Protein AF-A0A286AE86-F1 (afdb_monomer)

Radius of gyration: 26.04 Å; Cα contacts (8 Å, |Δi|>4): 499; chains: 1; bounding box: 60×50×82 Å

Solvent-accessible surface area (backbone atoms only — not comparable to full-atom values): 13549 Å² total; per-residue (Å²): 111,72,72,59,55,51,52,52,56,55,56,58,65,74,66,67,76,75,76,42,44,44,43,85,44,96,76,45,90,37,60,70,30,78,55,71,58,92,90,42,90,89,56,84,72,83,85,81,58,60,72,35,41,38,40,60,52,65,68,54,82,81,77,34,74,93,40,48,72,42,57,36,30,32,76,40,78,52,69,82,74,49,88,92,46,41,52,51,59,66,81,68,63,45,51,30,35,27,75,42,68,38,37,41,65,66,68,56,68,44,73,48,69,38,41,51,60,47,75,50,66,58,93,54,43,35,38,28,38,42,80,59,86,53,34,24,52,24,40,25,31,69,47,66,61,40,36,48,28,37,38,32,46,38,36,43,52,76,50,71,83,45,97,91,59,63,95,65,50,76,52,70,50,74,50,78,43,73,56,84,87,54,68,83,39,36,43,74,42,73,41,52,82,46,74,87,39,60,64,86,27,59,68,19,33,38,40,33,45,37,33,34,66,66,79,76,44,37,38,40,38,40,36,33,38,22,68,94,54,29,60,17,42,44,32,42,33,52,105

pLDDT: mean 88.39, std 10.72, range [52.81, 98.56]

Sequence (239 aa):
MKKLLTLILLGAAMGMKAQNVGINTADPKATLEVVGTPGTSSVLDGIIPPKLTRAQLIAKTGYGTDQIGAMVYITDLSGTIANGTPTANVKQTGYYTFDGVRWSALVSKVSAYVDAGVVVSLGNINVRLATGGNRSLEIAFTNAVARVSGTSINNTLSGSAAIDGSAITITAYGRQSASDGTSKWTSNTFLRWQPGLNFSQVGASQQILLNDETNAITYRITFILGTGWNNNLISIELL

Mean predicted aligned error: 10.7 Å

Structure (mmCIF, N/CA/C/O backbone):
data_AF-A0A286AE86-F1
#
_entry.id   AF-A0A286AE86-F1
#
loop_
_atom_site.group_PDB
_atom_site.id
_atom_site.type_symbol
_atom_site.label_atom_id
_atom_site.label_alt_id
_atom_site.label_comp_id
_atom_site.label_asym_id
_atom_site.label_entity_id
_atom_site.label_seq_id
_atom_site.pdbx_PDB_ins_code
_atom_site.Cartn_x
_atom_site.Cartn_y
_atom_site.Cartn_z
_atom_site.occupancy
_atom_site.B_iso_or_equiv
_atom_site.auth_seq_id
_atom_site.auth_comp_id
_atom_site.auth_asym_id
_atom_site.auth_atom_id
_atom_site.pdbx_PDB_model_num
ATOM 1 N N . MET A 1 1 ? -25.277 -30.419 58.335 1.00 59.09 1 MET A N 1
ATOM 2 C CA . MET A 1 1 ? -24.195 -30.909 57.448 1.00 59.09 1 MET A CA 1
ATOM 3 C C . MET A 1 1 ? -24.469 -30.648 55.963 1.00 59.09 1 MET A C 1
ATOM 5 O O . MET A 1 1 ? -23.665 -29.963 55.353 1.00 59.09 1 MET A O 1
ATOM 9 N N . LYS A 1 2 ? -25.613 -31.062 55.385 1.00 54.38 2 LYS A N 1
ATOM 10 C CA . LYS A 1 2 ? -25.917 -30.845 53.947 1.00 54.38 2 LYS A CA 1
ATOM 11 C C . LYS A 1 2 ? -25.878 -29.371 53.491 1.00 54.38 2 LYS A C 1
ATOM 13 O O . LYS A 1 2 ? -25.283 -29.080 52.467 1.00 54.38 2 LYS A O 1
ATOM 18 N N . LYS A 1 3 ? -26.416 -28.438 54.291 1.00 61.78 3 LYS A N 1
ATOM 19 C CA . LYS A 1 3 ? -26.435 -26.992 53.973 1.00 61.78 3 LYS A CA 1
ATOM 20 C C . LYS A 1 3 ? -25.051 -26.322 53.987 1.00 61.78 3 LYS A C 1
ATOM 22 O O . LYS A 1 3 ? -24.841 -25.358 53.264 1.00 61.78 3 LYS A O 1
ATOM 27 N N . LEU A 1 4 ? -24.114 -26.840 54.788 1.00 66.94 4 LEU A N 1
ATOM 28 C CA . LEU A 1 4 ? -22.747 -26.311 54.874 1.00 66.94 4 LEU A CA 1
ATOM 29 C C . LEU A 1 4 ? -21.913 -26.757 53.662 1.00 66.94 4 LEU A C 1
ATOM 31 O O . LEU A 1 4 ? -21.147 -25.974 53.117 1.00 66.94 4 LEU A O 1
ATOM 35 N N . LEU A 1 5 ? -22.141 -27.988 53.189 1.00 67.38 5 LEU A N 1
ATOM 36 C CA . LEU A 1 5 ? -21.496 -28.532 51.994 1.00 67.38 5 LEU A CA 1
ATOM 37 C C . LEU A 1 5 ? -21.924 -27.782 50.720 1.00 67.38 5 LEU A C 1
ATOM 39 O O . LEU A 1 5 ? -21.091 -27.483 49.871 1.00 67.38 5 LEU A O 1
ATOM 43 N N . THR A 1 6 ? -23.206 -27.410 50.614 1.00 68.06 6 THR A N 1
ATOM 44 C CA . THR A 1 6 ? -23.724 -26.618 49.484 1.00 68.06 6 THR A CA 1
ATOM 45 C C . THR A 1 6 ? -23.120 -25.212 49.435 1.00 68.06 6 THR A C 1
ATOM 47 O O . THR A 1 6 ? -22.817 -24.721 48.353 1.00 68.06 6 THR A O 1
ATOM 50 N N . LEU A 1 7 ? -22.901 -24.576 50.592 1.00 65.19 7 LEU A N 1
ATOM 51 C CA . LEU A 1 7 ? -22.335 -23.225 50.675 1.00 65.19 7 LEU A CA 1
ATOM 52 C C . LEU A 1 7 ? -20.842 -23.196 50.305 1.00 65.19 7 LEU A C 1
ATOM 54 O O . LEU A 1 7 ? -20.388 -22.269 49.641 1.00 65.19 7 LEU A O 1
ATOM 58 N N . ILE A 1 8 ? -20.099 -24.243 50.679 1.00 70.06 8 ILE A N 1
ATOM 59 C CA . ILE A 1 8 ? -18.688 -24.414 50.305 1.00 70.06 8 ILE A CA 1
ATOM 60 C C . ILE A 1 8 ? -18.553 -24.684 48.797 1.00 70.06 8 ILE A C 1
ATOM 62 O O . ILE A 1 8 ? -17.683 -24.096 48.159 1.00 70.06 8 ILE A O 1
ATOM 66 N N . LEU A 1 9 ? -19.439 -25.496 48.200 1.00 65.06 9 LEU A N 1
ATOM 67 C CA . LEU A 1 9 ? -19.454 -25.704 46.744 1.00 65.06 9 LEU A CA 1
ATOM 68 C C . LEU A 1 9 ? -19.778 -24.415 45.968 1.00 65.06 9 LEU A C 1
ATOM 70 O O . LEU A 1 9 ? -19.156 -24.152 44.941 1.00 65.06 9 LEU A O 1
ATOM 74 N N . LEU A 1 10 ? -20.714 -23.594 46.461 1.00 64.19 10 LEU A N 1
ATOM 75 C CA . LEU A 1 10 ? -21.051 -22.308 45.838 1.00 64.19 10 LEU A CA 1
ATOM 76 C C . LEU A 1 10 ? -19.902 -21.291 45.949 1.00 64.19 10 LEU A C 1
ATOM 78 O O . LEU A 1 10 ? -19.646 -20.559 44.998 1.00 64.19 10 LEU A O 1
ATOM 82 N N . GLY A 1 11 ? -19.186 -21.269 47.080 1.00 62.56 11 GLY A N 1
ATOM 83 C CA . GLY A 1 11 ? -18.016 -20.407 47.283 1.00 62.56 11 GLY A CA 1
ATOM 84 C C . GLY A 1 11 ? -16.802 -20.814 46.440 1.00 62.56 11 GLY A C 1
ATOM 85 O O . GLY A 1 11 ? -16.093 -19.948 45.934 1.00 62.56 11 GLY A O 1
ATOM 86 N N . ALA A 1 12 ? -16.594 -22.117 46.217 1.00 59.91 12 ALA A N 1
ATOM 87 C CA . ALA A 1 12 ? -15.531 -22.626 45.346 1.00 59.91 12 ALA A CA 1
ATOM 88 C C . ALA A 1 12 ? -15.777 -22.303 43.857 1.00 59.91 12 ALA A C 1
ATOM 90 O O . ALA A 1 12 ? -14.830 -22.021 43.124 1.00 59.91 12 ALA A O 1
ATOM 91 N N . ALA A 1 13 ? -17.041 -22.266 43.419 1.00 57.81 13 ALA A N 1
ATOM 92 C CA . ALA A 1 13 ? -17.407 -21.904 42.047 1.00 57.81 13 ALA A CA 1
ATOM 93 C C . ALA A 1 13 ? -17.119 -20.425 41.707 1.00 57.81 13 ALA A C 1
ATOM 95 O O . ALA A 1 13 ? -16.878 -20.093 40.549 1.00 57.81 13 ALA A O 1
ATOM 96 N N . MET A 1 14 ? -17.081 -19.535 42.706 1.00 57.75 14 MET A N 1
ATOM 97 C CA . MET A 1 14 ? -16.779 -18.106 42.517 1.00 57.75 14 MET A CA 1
ATOM 98 C C . MET A 1 14 ? -15.271 -17.804 42.397 1.00 57.75 14 MET A C 1
ATOM 100 O O . MET A 1 14 ? -14.893 -16.672 42.102 1.00 57.75 14 MET A O 1
ATOM 104 N N . GLY A 1 15 ? -14.402 -18.801 42.611 1.00 52.81 15 GLY A N 1
ATOM 105 C CA . GLY A 1 15 ? -12.943 -18.668 42.522 1.00 52.81 15 GLY A CA 1
ATOM 106 C C . GLY A 1 15 ? -12.353 -18.906 41.128 1.00 52.81 15 GLY A C 1
ATOM 107 O O . GLY A 1 15 ? -11.147 -18.739 40.942 1.00 52.81 15 GLY A O 1
ATOM 108 N N . MET A 1 16 ? -13.164 -19.288 40.138 1.00 56.97 16 MET A N 1
ATOM 109 C CA . MET A 1 16 ? -12.672 -19.556 38.788 1.00 56.97 16 MET A CA 1
ATOM 110 C C . MET A 1 16 ? -12.442 -18.239 38.045 1.00 56.97 16 MET A C 1
ATOM 112 O O . MET A 1 16 ? -13.317 -17.711 37.362 1.00 56.97 16 MET A O 1
ATOM 116 N N . LYS A 1 17 ? -11.230 -17.693 38.174 1.00 53.25 17 LYS A N 1
ATOM 117 C CA . LYS A 1 17 ? -10.695 -16.736 37.203 1.00 53.25 17 LYS A CA 1
ATOM 118 C C . LYS A 1 17 ? -10.697 -17.457 35.852 1.00 53.25 17 LYS A C 1
ATOM 120 O O . LYS A 1 17 ? -9.848 -18.316 35.631 1.00 53.25 17 LYS A O 1
ATOM 125 N N . ALA A 1 18 ? -11.645 -17.155 34.969 1.00 60.59 18 ALA A N 1
ATOM 126 C CA . ALA A 1 18 ? -11.534 -17.555 33.572 1.00 60.59 18 ALA A CA 1
ATOM 127 C C . ALA A 1 18 ? -10.285 -16.859 33.004 1.00 60.59 18 ALA A C 1
ATOM 129 O O . ALA A 1 18 ? -10.331 -15.684 32.655 1.00 60.59 18 ALA A O 1
ATOM 130 N N . GLN A 1 19 ? -9.135 -17.539 33.025 1.00 71.62 19 GLN A N 1
ATOM 131 C CA . GLN A 1 19 ? -7.875 -17.004 32.494 1.00 71.62 19 GLN A CA 1
ATOM 132 C C . GLN A 1 19 ? -7.892 -16.940 30.959 1.00 71.62 19 GLN A C 1
ATOM 134 O O . GLN A 1 19 ? -7.118 -16.189 30.366 1.00 71.62 19 GLN A O 1
ATOM 139 N N . ASN A 1 20 ? -8.803 -17.683 30.324 1.00 84.56 20 ASN A N 1
ATOM 140 C CA . ASN A 1 20 ? -8.911 -17.828 28.884 1.00 84.56 20 ASN A CA 1
ATOM 141 C C . ASN A 1 20 ? -10.387 -17.736 28.473 1.00 84.56 20 ASN A C 1
ATOM 143 O O . ASN A 1 20 ? -11.243 -18.413 29.045 1.00 84.56 20 ASN A O 1
ATOM 147 N N . VAL A 1 21 ? -10.684 -16.891 27.488 1.00 89.62 21 VAL A N 1
ATOM 148 C CA . VAL A 1 21 ? -12.006 -16.738 26.874 1.00 89.62 21 VAL A CA 1
ATOM 149 C C . VAL A 1 21 ? -11.995 -17.468 25.534 1.00 89.62 21 VAL A C 1
ATOM 151 O O . VAL A 1 21 ? -11.196 -17.148 24.659 1.00 89.62 21 VAL A O 1
ATOM 154 N N . GLY A 1 22 ? -12.877 -18.450 25.369 1.00 87.25 22 GLY A N 1
ATOM 155 C CA . GLY A 1 22 ? -13.085 -19.154 24.104 1.00 87.25 22 GLY A CA 1
ATOM 156 C C . GLY A 1 22 ? -14.378 -18.710 23.427 1.00 87.25 22 GLY A C 1
ATOM 157 O O . GLY A 1 22 ? -15.425 -18.665 24.070 1.00 87.25 22 GLY A O 1
ATOM 158 N N . ILE A 1 23 ? -14.323 -18.415 22.128 1.00 91.25 23 ILE A N 1
ATOM 159 C CA . ILE A 1 23 ? -15.498 -18.294 21.256 1.00 91.25 23 ILE A CA 1
ATOM 160 C C . ILE A 1 23 ? -15.421 -19.436 20.246 1.00 91.25 23 ILE A C 1
ATOM 162 O O . ILE A 1 23 ? -14.408 -19.595 19.566 1.00 91.25 23 ILE A O 1
ATOM 166 N N . ASN A 1 24 ? -16.481 -20.247 20.175 1.00 89.50 24 ASN A N 1
ATOM 167 C CA . ASN A 1 24 ? -16.529 -21.497 19.402 1.00 89.50 24 ASN A CA 1
ATOM 168 C C . ASN A 1 24 ? -15.461 -22.543 19.791 1.00 89.50 24 ASN A C 1
ATOM 170 O O . ASN A 1 24 ? -15.189 -23.463 19.027 1.00 89.50 24 ASN A O 1
ATOM 174 N N . THR A 1 25 ? -14.884 -22.451 20.993 1.00 89.50 25 THR A N 1
ATOM 175 C CA . THR A 1 25 ? -14.006 -23.481 21.569 1.00 89.50 25 THR A CA 1
ATOM 176 C C . THR A 1 25 ? -14.302 -23.657 23.055 1.00 89.50 25 THR A C 1
ATOM 178 O O . THR A 1 25 ? -14.474 -22.679 23.781 1.00 89.50 25 THR A O 1
ATOM 181 N N . ALA A 1 26 ? -14.390 -24.910 23.503 1.00 87.69 26 ALA A N 1
ATOM 182 C CA . ALA A 1 26 ? -14.626 -25.248 24.908 1.00 87.69 26 ALA A CA 1
ATOM 183 C C . ALA A 1 26 ? -13.328 -25.327 25.731 1.00 87.69 26 ALA A C 1
ATOM 185 O O . ALA A 1 26 ? -13.381 -25.338 26.957 1.00 87.69 26 ALA A O 1
ATOM 186 N N . ASP A 1 27 ? -12.173 -25.382 25.065 1.00 88.25 27 ASP A N 1
ATOM 187 C CA . ASP A 1 27 ? -10.858 -25.546 25.685 1.00 88.25 27 ASP A CA 1
ATOM 188 C C . ASP A 1 27 ? -9.865 -24.541 25.067 1.00 88.25 27 ASP A C 1
ATOM 190 O O . ASP A 1 27 ? -9.009 -24.924 24.262 1.00 88.25 27 ASP A O 1
ATOM 194 N N . PRO A 1 28 ? -10.029 -23.236 25.373 1.00 90.62 28 PRO A N 1
ATOM 195 C CA . PRO A 1 28 ? -9.232 -22.179 24.770 1.00 90.62 28 PRO A CA 1
ATOM 196 C C . PRO A 1 28 ? -7.745 -22.279 25.146 1.00 90.62 28 PRO A C 1
ATOM 198 O O . PRO A 1 28 ? -7.382 -22.342 26.320 1.00 90.62 28 PRO A O 1
ATOM 201 N N . LYS A 1 29 ? -6.867 -22.218 24.143 1.00 90.69 29 LYS A N 1
ATOM 202 C CA . LYS A 1 29 ? -5.401 -22.335 24.252 1.00 90.69 29 LYS A CA 1
ATOM 203 C C . LYS A 1 29 ? -4.671 -20.998 24.361 1.00 90.69 29 LYS A C 1
ATOM 205 O O . LYS A 1 29 ? -3.457 -20.975 24.543 1.00 90.69 29 LYS A O 1
ATOM 210 N N . ALA A 1 30 ? -5.403 -19.890 24.303 1.00 90.62 30 ALA A N 1
ATOM 211 C CA . ALA A 1 30 ? -4.903 -18.535 24.518 1.00 90.62 30 ALA A CA 1
ATOM 212 C C . ALA A 1 30 ? -5.881 -17.727 25.386 1.00 90.62 30 ALA A C 1
ATOM 214 O O . ALA A 1 30 ? -7.028 -18.137 25.567 1.00 90.62 30 ALA A O 1
ATOM 215 N N . THR A 1 31 ? -5.443 -16.581 25.924 1.00 90.56 31 THR A N 1
ATOM 216 C CA . THR A 1 31 ? -6.289 -15.701 26.758 1.00 90.56 31 THR A CA 1
ATOM 217 C C . THR A 1 31 ? -7.582 -15.286 26.044 1.00 90.56 31 THR A C 1
ATOM 219 O O . THR A 1 31 ? -8.617 -15.155 26.690 1.00 90.56 31 THR A O 1
ATOM 222 N N . LEU A 1 32 ? -7.544 -15.143 24.716 1.00 91.75 32 LEU A N 1
ATOM 223 C CA . LEU A 1 32 ? -8.715 -15.108 23.844 1.00 91.75 32 LEU A CA 1
ATOM 224 C C . LEU A 1 32 ? -8.445 -16.030 22.649 1.00 91.75 32 LEU A C 1
ATOM 226 O O . LEU A 1 32 ? -7.499 -15.791 21.902 1.00 91.75 32 LEU A O 1
ATOM 230 N N . GLU A 1 33 ? -9.266 -17.059 22.460 1.00 93.38 33 GLU A N 1
ATOM 231 C CA . GLU A 1 33 ? -9.251 -17.900 21.261 1.00 93.38 33 GLU A CA 1
ATOM 232 C C . GLU A 1 33 ? -10.607 -17.817 20.559 1.00 93.38 33 GLU A C 1
ATOM 234 O O . GLU A 1 33 ? -11.654 -18.034 21.169 1.00 93.38 33 GLU A O 1
ATOM 239 N N . VAL A 1 34 ? -10.582 -17.499 19.265 1.00 94.44 34 VAL A N 1
ATOM 240 C CA . VAL A 1 34 ? -11.767 -17.459 18.404 1.00 94.44 34 VAL A CA 1
ATOM 241 C C . VAL A 1 34 ? -11.546 -18.467 17.286 1.00 94.44 34 VAL A C 1
ATOM 243 O O . VAL A 1 34 ? -10.704 -18.247 16.417 1.00 94.44 34 VAL A O 1
ATOM 246 N N . VAL A 1 35 ? -12.275 -19.581 17.326 1.00 94.25 35 VAL A N 1
ATOM 247 C CA . VAL A 1 35 ? -12.146 -20.653 16.328 1.00 94.25 35 VAL A CA 1
ATOM 248 C C . VAL A 1 35 ? -13.207 -20.476 15.241 1.00 94.25 35 VAL A C 1
ATOM 250 O O . VAL A 1 35 ? -14.399 -20.349 15.530 1.00 94.25 35 VAL A O 1
ATOM 253 N N . GLY A 1 36 ? -12.763 -20.436 13.983 1.00 93.94 36 GLY A N 1
ATOM 254 C CA . GLY A 1 36 ? -13.644 -20.344 12.816 1.00 93.94 36 GLY A CA 1
ATOM 255 C C . GLY A 1 36 ? -14.262 -21.687 12.416 1.00 93.94 36 GLY A C 1
ATOM 256 O O . GLY A 1 36 ? -13.856 -22.744 12.899 1.00 93.94 36 GLY A O 1
ATOM 257 N N . THR A 1 37 ? -15.223 -21.654 11.494 1.00 95.25 37 THR A N 1
ATOM 258 C CA . THR A 1 37 ? -15.892 -22.844 10.941 1.00 95.25 37 THR A CA 1
ATOM 259 C C . THR A 1 37 ? -15.702 -22.914 9.415 1.00 95.25 37 THR A C 1
ATOM 261 O O . THR A 1 37 ? -16.669 -22.777 8.663 1.00 95.25 37 THR A O 1
ATOM 264 N N . PRO A 1 38 ? -14.476 -23.188 8.919 1.00 91.44 38 PRO A N 1
ATOM 265 C CA . PRO A 1 38 ? -14.106 -22.979 7.512 1.00 91.44 38 PRO A CA 1
ATOM 266 C C . PRO A 1 38 ? -14.888 -23.833 6.499 1.00 91.44 38 PRO A C 1
ATOM 268 O O . PRO A 1 38 ? -14.921 -23.510 5.316 1.00 91.44 38 PRO A O 1
ATOM 271 N N . GLY A 1 39 ? -15.512 -24.931 6.940 1.00 95.00 39 GLY A N 1
ATOM 272 C CA . GLY A 1 39 ? -16.325 -25.802 6.087 1.00 95.00 39 GLY A CA 1
ATOM 273 C C . GLY A 1 39 ? -17.783 -25.361 5.909 1.00 95.00 39 GLY A C 1
ATOM 274 O O . GLY A 1 39 ? -18.490 -25.953 5.096 1.00 95.00 39 GLY A O 1
ATOM 275 N N . THR A 1 40 ? -18.252 -24.350 6.648 1.00 94.62 40 THR A N 1
ATOM 276 C CA . THR A 1 40 ? -19.674 -23.981 6.695 1.00 94.62 40 THR A CA 1
ATOM 277 C C . THR A 1 40 ? -19.893 -22.599 6.090 1.00 94.62 40 THR A C 1
ATOM 279 O O . THR A 1 40 ? -19.739 -21.587 6.763 1.00 94.62 40 THR A O 1
ATOM 282 N N . SER A 1 41 ? -20.325 -22.541 4.828 1.00 93.44 41 SER A N 1
ATOM 283 C CA . SER A 1 41 ? -20.467 -21.285 4.067 1.00 93.44 41 SER A CA 1
ATOM 284 C C . SER A 1 41 ? -21.468 -20.271 4.639 1.00 93.44 41 SER A C 1
ATOM 286 O O . SER A 1 41 ? -21.406 -19.094 4.293 1.00 93.44 41 SER A O 1
ATOM 288 N N . SER A 1 42 ? -22.391 -20.697 5.506 1.00 94.69 42 SER A N 1
ATOM 289 C CA . SER A 1 42 ? -23.322 -19.799 6.202 1.00 94.69 42 SER A CA 1
ATOM 290 C C . SER A 1 42 ? -22.721 -19.139 7.447 1.00 94.69 42 SER A C 1
ATOM 292 O O . SER A 1 42 ? -23.330 -18.223 7.997 1.00 94.69 42 SER A O 1
ATOM 294 N N . VAL A 1 43 ? -21.567 -19.614 7.923 1.00 93.38 43 VAL A N 1
ATOM 295 C CA . VAL A 1 43 ? -20.842 -19.012 9.044 1.00 93.38 43 VAL A CA 1
ATOM 296 C C . VAL A 1 43 ? -19.844 -18.011 8.473 1.00 93.38 43 VAL A C 1
ATOM 298 O O . VAL A 1 43 ? -18.924 -18.366 7.744 1.00 93.38 43 VAL A O 1
ATOM 301 N N . LEU A 1 44 ? -20.052 -16.735 8.791 1.00 92.56 44 LEU A N 1
ATOM 302 C CA . LEU A 1 44 ? -19.165 -15.650 8.380 1.00 92.56 44 LEU A CA 1
ATOM 303 C C . LEU A 1 44 ? -18.106 -15.438 9.467 1.00 92.56 44 LEU A C 1
ATOM 305 O O . LEU A 1 44 ? -18.301 -14.633 10.379 1.00 92.56 44 LEU A O 1
ATOM 309 N N . ASP A 1 45 ? -17.013 -16.196 9.393 1.00 94.00 45 ASP A N 1
ATOM 310 C CA . ASP A 1 45 ? -15.904 -16.104 10.347 1.00 94.00 45 ASP A CA 1
ATOM 311 C C . ASP A 1 45 ? -15.263 -14.702 10.333 1.00 94.00 45 ASP A C 1
ATOM 313 O O . ASP A 1 45 ? -14.945 -14.153 9.276 1.00 94.00 45 ASP A O 1
ATOM 317 N N . GLY A 1 46 ? -15.035 -14.110 11.510 1.00 91.44 46 GLY A N 1
ATOM 318 C CA . GLY A 1 46 ? -14.347 -12.824 11.616 1.00 91.44 46 GLY A CA 1
ATOM 319 C C . GLY A 1 46 ? -14.390 -12.196 13.007 1.00 91.44 46 GLY A C 1
ATOM 320 O O . GLY A 1 46 ? -15.160 -12.598 13.876 1.00 91.44 46 GLY A O 1
ATOM 321 N N . ILE A 1 47 ? -13.563 -11.166 13.202 1.00 94.19 47 ILE A N 1
ATOM 322 C CA . ILE A 1 47 ? -13.575 -10.305 14.390 1.00 94.19 47 ILE A CA 1
ATOM 323 C C . ILE A 1 47 ? -13.812 -8.870 13.923 1.00 94.19 47 ILE A C 1
ATOM 325 O O . ILE A 1 47 ? -13.045 -8.323 13.130 1.00 94.19 47 ILE A O 1
ATOM 329 N N . ILE A 1 48 ? -14.874 -8.247 14.431 1.00 94.44 48 ILE A N 1
ATOM 330 C CA . ILE A 1 48 ? -15.165 -6.834 14.187 1.00 94.44 48 ILE A CA 1
ATOM 331 C C . ILE A 1 48 ? -14.778 -6.055 15.453 1.00 94.44 48 ILE A C 1
ATOM 333 O O . ILE A 1 48 ? -15.441 -6.230 16.477 1.00 94.44 48 ILE A O 1
ATOM 337 N N . PRO A 1 49 ? -13.732 -5.203 15.423 1.00 95.31 49 PRO A N 1
ATOM 338 C CA . PRO A 1 49 ? -13.413 -4.344 16.559 1.00 95.31 49 PRO A CA 1
ATOM 339 C C . PRO A 1 49 ? -14.486 -3.255 16.725 1.00 95.31 49 PRO A C 1
ATOM 341 O O . PRO A 1 49 ? -15.295 -3.040 15.813 1.00 95.31 49 PRO A O 1
ATOM 344 N N . PRO A 1 50 ? -14.496 -2.518 17.850 1.00 97.50 50 PRO A N 1
ATOM 345 C CA . PRO A 1 50 ? -15.396 -1.387 18.032 1.00 97.50 50 PRO A CA 1
ATOM 346 C C . PRO A 1 50 ? -15.356 -0.424 16.839 1.00 97.50 50 PRO A C 1
ATOM 348 O O . PRO A 1 50 ? -14.291 0.043 16.424 1.00 97.50 50 PRO A O 1
ATOM 351 N N . LYS A 1 51 ? -16.537 -0.139 16.286 1.00 98.06 51 LYS A N 1
ATOM 352 C CA . LYS A 1 51 ? -16.732 0.838 15.215 1.00 98.06 51 LYS A CA 1
ATOM 353 C C . LYS A 1 51 ? -17.036 2.195 15.828 1.00 98.06 51 LYS A C 1
ATOM 355 O O . LYS A 1 51 ? -17.933 2.294 16.662 1.00 98.06 51 LYS A O 1
ATOM 360 N N . LEU A 1 52 ? -16.302 3.220 15.418 1.00 98.25 52 LEU A N 1
ATOM 361 C CA . LEU A 1 52 ? -16.465 4.583 15.915 1.00 98.25 52 LEU A CA 1
ATOM 362 C C . LEU A 1 52 ? -16.453 5.565 14.748 1.00 98.25 52 LEU A C 1
ATOM 364 O O . LEU A 1 52 ? -15.678 5.414 13.806 1.00 98.25 52 LEU A O 1
ATOM 368 N N . THR A 1 53 ? -17.252 6.622 14.834 1.00 97.81 53 THR A N 1
ATOM 369 C CA . THR A 1 53 ? -17.001 7.810 14.013 1.00 97.81 53 THR A CA 1
ATOM 370 C C . THR A 1 53 ? -15.732 8.502 14.509 1.00 97.81 53 THR A C 1
ATOM 372 O O . THR A 1 53 ? -15.361 8.378 15.684 1.00 97.81 53 THR A O 1
ATOM 375 N N . ARG A 1 54 ? -15.052 9.278 13.658 1.00 96.88 54 ARG A N 1
ATOM 376 C CA . ARG A 1 54 ? -13.888 10.046 14.122 1.00 96.88 54 ARG A CA 1
ATOM 377 C C . ARG A 1 54 ? -14.254 11.009 15.258 1.00 96.88 54 ARG 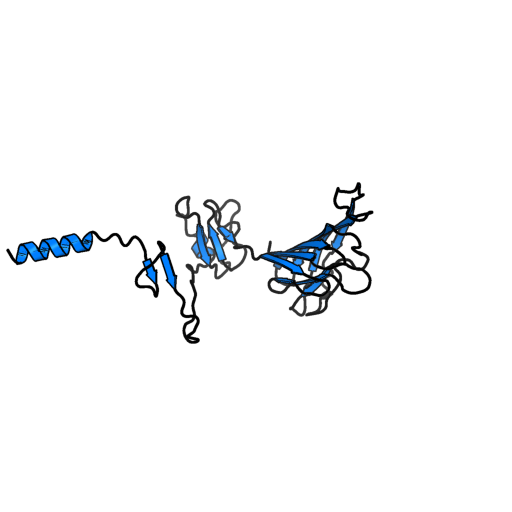A C 1
ATOM 379 O O . ARG A 1 54 ? -13.488 11.117 16.212 1.00 96.88 54 ARG A O 1
ATOM 386 N N . ALA A 1 55 ? -15.432 11.637 15.220 1.00 97.62 55 ALA A N 1
ATOM 387 C CA . ALA A 1 55 ? -15.913 12.492 16.307 1.00 97.62 55 ALA A CA 1
ATOM 388 C C . ALA A 1 55 ? -16.079 11.725 17.632 1.00 97.62 55 ALA A C 1
ATOM 390 O O . ALA A 1 55 ? -15.676 12.219 18.686 1.00 97.62 55 ALA A O 1
ATOM 391 N N . GLN A 1 56 ? -16.614 10.500 17.587 1.00 98.38 56 GLN A N 1
ATOM 392 C CA . GLN A 1 56 ? -16.732 9.645 18.771 1.00 98.38 56 GLN A CA 1
ATOM 393 C C . GLN A 1 56 ? -15.363 9.256 19.328 1.00 98.38 56 GLN A C 1
ATOM 395 O O . GLN A 1 56 ? -15.194 9.246 20.545 1.00 98.38 56 GLN A O 1
ATOM 400 N N . LEU A 1 57 ? -14.387 8.964 18.463 1.00 97.94 57 LEU A N 1
ATOM 401 C CA . LEU A 1 57 ? -13.029 8.662 18.905 1.00 97.94 57 LEU A CA 1
ATOM 402 C C . LEU A 1 57 ? -12.341 9.892 19.519 1.00 97.94 57 LEU A C 1
ATOM 404 O O . LEU A 1 57 ? -11.705 9.767 20.559 1.00 97.94 57 LEU A O 1
ATOM 408 N N . ILE A 1 58 ? -12.508 11.080 18.927 1.00 97.50 58 ILE A N 1
ATOM 409 C CA . ILE A 1 58 ? -11.995 12.349 19.478 1.00 97.50 58 ILE A CA 1
ATOM 410 C C . ILE A 1 58 ? -12.526 12.590 20.899 1.00 97.50 58 ILE A C 1
ATOM 412 O O . ILE A 1 58 ? -11.782 13.050 21.760 1.00 97.50 58 ILE A O 1
ATOM 416 N N . ALA A 1 59 ? -13.789 12.247 21.166 1.00 97.31 59 ALA A N 1
ATOM 417 C CA . ALA A 1 59 ? -14.400 12.411 22.483 1.00 97.31 59 ALA A CA 1
ATOM 418 C C . ALA A 1 59 ? -13.850 11.446 23.559 1.00 97.31 59 ALA A C 1
ATOM 420 O O . ALA A 1 59 ? -14.154 11.611 24.741 1.00 97.31 59 ALA A O 1
ATOM 421 N N . LYS A 1 60 ? -13.051 10.432 23.190 1.00 96.50 60 LYS A N 1
ATOM 422 C CA . LYS A 1 60 ? -12.448 9.481 24.137 1.00 96.50 60 LYS A CA 1
ATOM 423 C C . LYS A 1 60 ? -11.146 10.044 24.708 1.00 96.50 60 LYS A C 1
ATOM 425 O O . LYS A 1 60 ? -10.086 9.927 24.103 1.00 96.50 60 LYS A O 1
ATOM 430 N N . THR A 1 61 ? -11.219 10.586 25.919 1.00 93.50 61 THR A N 1
ATOM 431 C CA . THR A 1 61 ? -10.068 11.176 26.626 1.00 93.50 61 THR A CA 1
ATOM 432 C C . THR A 1 61 ? -9.260 10.180 27.465 1.00 93.50 61 THR A C 1
ATOM 434 O O . THR A 1 61 ? -8.213 10.542 27.986 1.00 93.50 61 THR A O 1
ATOM 437 N N . GLY A 1 62 ? -9.731 8.936 27.605 1.00 94.44 62 GLY A N 1
ATOM 438 C CA . GLY A 1 62 ? -9.140 7.931 28.499 1.00 94.44 62 GLY A CA 1
ATOM 439 C C . GLY A 1 62 ? -8.099 6.999 27.875 1.00 94.44 62 GLY A C 1
ATOM 440 O O . GLY A 1 62 ? -7.669 6.073 28.550 1.00 94.44 62 GLY A O 1
ATOM 441 N N . TYR A 1 63 ? -7.726 7.179 26.605 1.00 95.38 63 TYR A N 1
ATOM 442 C CA . TYR A 1 63 ? -6.698 6.345 25.976 1.00 95.38 63 TYR A CA 1
ATOM 443 C C . TYR A 1 63 ? -5.299 6.744 26.464 1.00 95.38 63 TYR A C 1
ATOM 445 O O . TYR A 1 63 ? -4.885 7.888 26.280 1.00 95.38 63 TYR A O 1
ATOM 453 N N . GLY A 1 64 ? -4.579 5.789 27.057 1.00 93.81 64 GLY A N 1
ATOM 454 C CA . GLY A 1 64 ? -3.207 5.952 27.541 1.00 93.81 64 GLY A CA 1
ATOM 455 C C . GLY A 1 64 ? -2.396 4.656 27.443 1.00 93.81 64 GLY A C 1
ATOM 456 O O . GLY A 1 64 ? -2.691 3.781 26.629 1.00 93.81 64 GLY A O 1
ATOM 457 N N . THR A 1 65 ? -1.367 4.514 28.277 1.00 95.06 65 THR A N 1
ATOM 458 C CA . THR A 1 65 ? -0.422 3.380 28.243 1.00 95.06 65 THR A CA 1
ATOM 459 C C . THR A 1 65 ? -1.096 2.010 28.321 1.00 95.06 65 THR A C 1
ATOM 461 O O . THR A 1 65 ? -0.677 1.080 27.640 1.00 95.06 65 THR A O 1
ATOM 464 N N . ASP A 1 66 ? -2.184 1.897 29.082 1.00 96.12 66 ASP A N 1
ATOM 465 C CA . ASP A 1 66 ? -2.901 0.634 29.293 1.00 96.12 66 ASP A CA 1
ATOM 466 C C . ASP A 1 66 ? -3.729 0.193 28.071 1.00 96.12 66 ASP A C 1
ATOM 468 O O . ASP A 1 66 ? -4.274 -0.910 28.050 1.00 96.12 66 ASP A O 1
ATOM 472 N N . GLN A 1 67 ? -3.859 1.048 27.051 1.00 97.19 67 GLN A N 1
ATOM 473 C CA . GLN A 1 67 ? -4.593 0.764 25.814 1.00 97.19 67 GLN A CA 1
ATOM 474 C C . GLN A 1 67 ? -3.674 0.647 24.592 1.00 97.19 67 GLN A C 1
ATOM 476 O O . GLN A 1 67 ? -4.168 0.624 23.464 1.00 97.19 67 GLN A O 1
ATOM 481 N N . ILE A 1 68 ? -2.352 0.573 24.777 1.00 95.94 68 ILE A N 1
ATOM 482 C CA . ILE A 1 68 ? -1.427 0.272 23.676 1.00 95.94 68 ILE A CA 1
ATOM 483 C C . ILE A 1 68 ? -1.851 -1.049 23.016 1.00 95.94 68 ILE A C 1
ATOM 485 O O . ILE A 1 68 ? -2.073 -2.053 23.688 1.00 95.94 68 ILE A O 1
ATOM 489 N N . GLY A 1 69 ? -1.989 -1.039 21.691 1.00 92.50 69 GLY A N 1
ATOM 490 C CA . GLY A 1 69 ? -2.484 -2.174 20.910 1.00 92.50 69 GLY A CA 1
ATOM 491 C C . GLY A 1 69 ? -4.009 -2.240 20.772 1.00 92.50 69 GLY A C 1
ATOM 492 O O . GLY A 1 69 ? -4.505 -3.120 20.070 1.00 92.50 69 GLY A O 1
ATOM 493 N N . ALA A 1 70 ? -4.768 -1.312 21.371 1.00 96.94 70 ALA A N 1
ATOM 494 C CA . ALA A 1 70 ? -6.208 -1.220 21.142 1.00 96.94 70 ALA A CA 1
ATOM 495 C C . ALA A 1 70 ? -6.503 -0.999 19.653 1.00 96.94 70 ALA A C 1
ATOM 497 O O . ALA A 1 70 ? -5.864 -0.173 19.005 1.00 96.94 70 ALA A O 1
ATOM 498 N N . MET A 1 71 ? -7.499 -1.716 19.129 1.00 97.25 71 MET A N 1
ATOM 499 C CA . MET A 1 71 ? -7.923 -1.640 17.732 1.00 97.25 71 MET A CA 1
ATOM 500 C C . MET A 1 7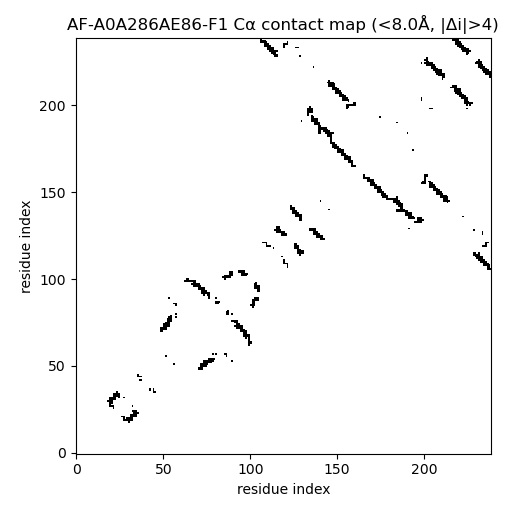1 ? -9.341 -1.092 17.620 1.00 97.25 71 MET A C 1
ATOM 502 O O . MET A 1 71 ? -10.232 -1.502 18.365 1.00 97.25 71 MET A O 1
ATOM 506 N N . VAL A 1 72 ? -9.561 -0.209 16.649 1.00 97.50 72 VAL A N 1
ATOM 507 C CA . VAL A 1 72 ? -10.888 0.307 16.286 1.00 97.50 72 VAL A CA 1
ATOM 508 C C . VAL A 1 72 ? -11.032 0.378 14.772 1.00 97.50 72 VAL A C 1
ATOM 510 O O . VAL A 1 72 ? -10.040 0.424 14.043 1.00 97.50 72 VAL A O 1
ATOM 513 N N . TYR A 1 73 ? -12.273 0.413 14.297 1.00 97.06 73 TYR A N 1
ATOM 514 C CA . TYR A 1 73 ? -12.588 0.737 12.910 1.00 97.06 73 TYR A CA 1
ATOM 515 C C . TYR A 1 73 ? -13.282 2.099 12.837 1.00 97.06 73 TYR A C 1
ATOM 517 O O . TYR A 1 73 ? -14.320 2.303 13.468 1.00 97.06 73 TYR A O 1
ATOM 525 N N . IL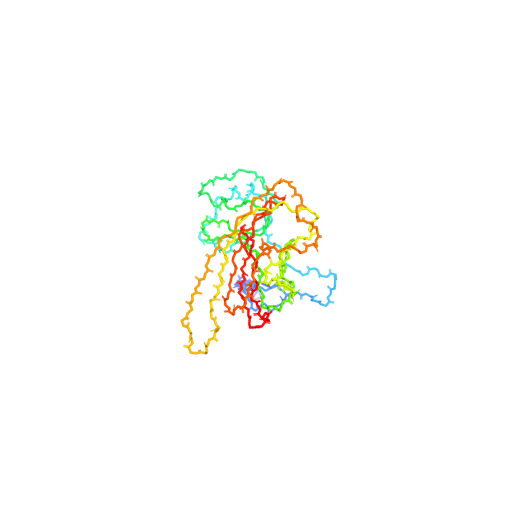E A 1 74 ? -12.740 3.020 12.045 1.00 96.81 74 ILE A N 1
ATOM 526 C CA . ILE A 1 74 ? -13.301 4.356 11.846 1.00 96.81 74 ILE A CA 1
ATOM 527 C C . ILE A 1 74 ? -14.286 4.346 10.685 1.00 96.81 74 ILE A C 1
ATOM 529 O O . ILE A 1 74 ? -13.914 4.035 9.555 1.00 96.81 74 ILE A O 1
ATOM 533 N N . THR A 1 75 ? -15.546 4.675 10.971 1.00 95.31 75 THR A N 1
ATOM 534 C CA . THR A 1 75 ? -16.654 4.580 10.007 1.00 95.31 75 THR A CA 1
ATOM 535 C C . THR A 1 75 ? -16.857 5.838 9.175 1.00 95.31 75 THR A C 1
ATOM 537 O O . THR A 1 75 ? -17.320 5.738 8.044 1.00 95.31 75 THR A O 1
ATOM 540 N N . ASP A 1 76 ? -16.503 7.008 9.708 1.00 91.06 76 ASP A N 1
ATOM 541 C CA . ASP A 1 76 ? -16.549 8.290 9.003 1.00 91.06 76 ASP A CA 1
ATOM 542 C C . ASP A 1 76 ? -15.542 9.293 9.587 1.00 91.06 76 ASP A C 1
ATOM 544 O O . ASP A 1 76 ? -14.952 9.073 10.649 1.00 91.06 76 ASP A O 1
ATOM 548 N N . LEU A 1 77 ? -15.380 10.417 8.887 1.00 89.44 77 LEU A N 1
ATOM 549 C CA . LEU A 1 77 ? -14.442 11.490 9.215 1.00 89.44 77 LEU A CA 1
ATOM 550 C C . LEU A 1 77 ? -15.117 12.724 9.831 1.00 89.44 77 LEU A C 1
ATOM 552 O O . LEU A 1 77 ? -14.657 13.846 9.639 1.00 89.44 77 LEU A O 1
ATOM 556 N N . SER A 1 78 ? -16.204 12.549 10.578 1.00 90.25 78 SER A N 1
ATOM 557 C CA . SER A 1 78 ? -16.826 13.637 11.340 1.00 90.25 78 SER A CA 1
ATOM 558 C C . SER A 1 78 ? -15.881 14.221 12.404 1.00 90.25 78 SER A C 1
ATOM 560 O O . SER A 1 78 ? -14.900 13.602 12.830 1.00 90.25 78 SER A O 1
ATOM 562 N N . GLY A 1 79 ? -16.168 15.450 12.836 1.00 93.19 79 GLY A N 1
ATOM 563 C CA . GLY A 1 79 ? -15.347 16.183 13.802 1.00 93.19 79 GLY A CA 1
ATOM 564 C C . GLY A 1 79 ? -14.059 16.759 13.207 1.00 93.19 79 GLY A C 1
ATOM 565 O O . GLY A 1 79 ? -13.695 16.477 12.064 1.00 93.19 79 GLY A O 1
ATOM 566 N N . THR A 1 80 ? -13.365 17.571 14.003 1.00 88.56 80 THR A N 1
ATOM 567 C CA . THR A 1 80 ? -12.152 18.289 13.591 1.00 88.56 80 THR A CA 1
ATOM 568 C C . THR A 1 80 ? -10.954 17.757 14.359 1.00 88.56 80 THR A C 1
ATOM 570 O O . THR A 1 80 ? -10.947 17.742 15.587 1.00 88.56 80 THR A O 1
ATOM 573 N N . ILE A 1 81 ? -9.933 17.319 13.629 1.00 86.69 81 ILE A N 1
ATOM 574 C CA . ILE A 1 81 ? -8.647 16.927 14.207 1.00 86.69 81 ILE A CA 1
ATOM 575 C C . ILE A 1 81 ? -7.805 18.172 14.497 1.00 86.69 81 ILE A C 1
ATOM 577 O O . ILE A 1 81 ? -7.845 19.144 13.744 1.00 86.69 81 ILE A O 1
ATOM 581 N N . ALA A 1 82 ? -7.022 18.130 15.570 1.00 86.00 82 ALA A N 1
ATOM 582 C CA . ALA A 1 82 ? -6.054 19.165 15.906 1.00 86.00 82 ALA A CA 1
ATOM 583 C C . ALA A 1 82 ? -4.647 18.560 15.943 1.00 86.00 82 ALA A C 1
ATOM 585 O O . ALA A 1 82 ? -4.461 17.401 16.317 1.00 86.00 82 ALA A O 1
ATOM 586 N N . ASN A 1 83 ? -3.644 19.340 15.541 1.00 81.75 83 ASN A N 1
ATOM 587 C CA . ASN A 1 83 ? -2.257 18.891 15.605 1.00 81.75 83 ASN A CA 1
ATOM 588 C C . ASN A 1 83 ? -1.860 18.596 17.058 1.00 81.75 83 ASN A C 1
ATOM 590 O O . ASN A 1 83 ? -2.245 19.314 17.976 1.00 81.75 83 ASN A O 1
ATOM 594 N N . GLY A 1 84 ? -1.083 17.533 17.256 1.00 84.19 84 GLY A N 1
ATOM 595 C CA . GLY A 1 84 ? -0.620 17.125 18.583 1.00 84.19 84 GLY A CA 1
ATOM 596 C C . GLY A 1 84 ? -1.617 16.299 19.403 1.00 84.19 84 GLY A C 1
ATOM 597 O O . GLY A 1 84 ? -1.225 15.812 20.458 1.00 84.19 84 GLY A O 1
ATOM 598 N N . THR A 1 85 ? -2.851 16.071 18.935 1.00 91.31 85 THR A N 1
ATOM 599 C CA . THR A 1 85 ? -3.803 15.189 19.634 1.00 91.31 85 THR A CA 1
ATOM 600 C C . THR A 1 85 ? -3.597 13.712 19.273 1.00 91.31 85 THR A C 1
ATOM 602 O O . THR A 1 85 ? -3.035 13.406 18.212 1.00 91.31 85 THR A O 1
ATOM 605 N N . PRO A 1 86 ? -4.109 12.772 20.093 1.00 92.81 86 PRO A N 1
ATOM 606 C CA . PRO A 1 86 ? -4.077 11.346 19.770 1.00 92.81 86 PRO A CA 1
ATOM 607 C C . PRO A 1 86 ? -4.719 10.985 18.424 1.00 92.81 86 PRO A C 1
ATOM 609 O O . PRO A 1 86 ? -4.332 10.013 17.785 1.00 92.81 86 PRO A O 1
ATOM 612 N N . THR A 1 87 ? -5.690 11.769 17.956 1.00 94.19 87 THR A N 1
ATOM 613 C CA . THR A 1 87 ? -6.441 11.519 16.715 1.00 94.19 87 THR A CA 1
ATOM 614 C C . THR A 1 87 ? -5.910 12.285 15.503 1.00 94.19 87 THR A C 1
ATOM 616 O O . THR A 1 87 ? -6.513 12.210 14.433 1.00 94.19 87 THR A O 1
ATOM 619 N N . ALA A 1 88 ? -4.776 12.987 15.618 1.00 89.12 88 ALA A N 1
ATOM 620 C CA . ALA A 1 88 ? -4.210 13.807 14.538 1.00 89.12 88 ALA A CA 1
ATOM 621 C C . ALA A 1 88 ? -3.959 13.037 13.220 1.00 89.12 88 ALA A C 1
ATOM 623 O O . ALA A 1 88 ? -3.971 13.627 12.138 1.00 89.12 88 ALA A O 1
ATOM 624 N N . ASN A 1 89 ? -3.774 11.716 13.300 1.00 86.56 89 ASN A N 1
ATOM 625 C CA . ASN A 1 89 ? -3.513 10.841 12.153 1.00 86.56 89 ASN A CA 1
ATOM 626 C C . ASN A 1 89 ? -4.776 10.129 11.619 1.00 86.56 89 ASN A C 1
ATOM 628 O O . ASN A 1 89 ? -4.704 9.383 10.642 1.00 86.56 89 ASN A O 1
ATOM 632 N N . VAL A 1 90 ? -5.954 10.372 12.206 1.00 89.38 90 VAL A N 1
ATOM 633 C CA . VAL A 1 90 ? -7.227 9.773 11.767 1.00 89.38 90 VAL A CA 1
ATOM 634 C C . VAL A 1 90 ? -7.809 10.579 10.600 1.00 89.38 90 VAL A C 1
ATOM 636 O O . VAL A 1 90 ? -8.713 11.408 10.752 1.00 89.38 90 VAL A O 1
ATOM 639 N N . LYS A 1 91 ? -7.216 10.389 9.420 1.00 82.88 91 LYS A N 1
ATOM 640 C CA . LYS A 1 91 ? -7.524 11.140 8.190 1.00 82.88 91 LYS A CA 1
ATOM 641 C C . LYS A 1 91 ? -8.343 10.352 7.170 1.00 82.88 91 LYS A C 1
ATOM 643 O O . LYS A 1 91 ? -8.853 10.956 6.236 1.00 82.88 91 LYS A O 1
ATOM 648 N N . GLN A 1 92 ? -8.498 9.048 7.372 1.00 82.56 92 GLN A N 1
ATOM 649 C CA . GLN A 1 92 ? -9.278 8.158 6.517 1.00 82.56 92 GLN A CA 1
ATOM 650 C C . GLN A 1 92 ? -10.109 7.192 7.366 1.00 82.56 92 GLN A C 1
ATOM 652 O O . GLN A 1 92 ? -9.857 7.019 8.559 1.00 82.56 92 GLN A O 1
ATOM 657 N N . THR A 1 93 ? -11.149 6.612 6.775 1.00 86.81 93 THR A N 1
ATOM 658 C CA . THR A 1 93 ? -11.875 5.500 7.393 1.00 86.81 93 THR A CA 1
ATOM 659 C C . THR A 1 93 ? -11.016 4.236 7.337 1.00 86.81 93 THR A C 1
ATOM 661 O O . THR A 1 93 ? -10.102 4.131 6.518 1.00 86.81 93 THR A O 1
ATOM 664 N N . GLY A 1 94 ? -11.282 3.274 8.219 1.00 90.56 94 GLY A N 1
ATOM 665 C CA . GLY A 1 94 ? -10.538 2.012 8.258 1.00 90.56 94 GLY A CA 1
ATOM 666 C C . GLY A 1 94 ? -10.036 1.635 9.644 1.00 90.56 94 GLY A C 1
ATOM 667 O O . GLY A 1 94 ? -10.465 2.189 10.654 1.00 90.56 94 GLY A O 1
ATOM 668 N N . TYR A 1 95 ? -9.143 0.652 9.691 1.00 94.06 95 TYR A N 1
ATOM 669 C CA . TYR A 1 95 ? -8.605 0.115 10.937 1.00 94.06 95 TYR A CA 1
ATOM 670 C C . TYR A 1 95 ? -7.490 0.998 11.492 1.00 94.06 95 TYR A C 1
ATOM 672 O O . TYR A 1 95 ? -6.586 1.401 10.761 1.00 94.06 95 TYR A O 1
ATOM 680 N N . TYR A 1 96 ? -7.538 1.244 12.797 1.00 94.81 96 TYR A N 1
ATOM 681 C CA . TYR A 1 96 ? -6.524 1.987 13.534 1.00 94.81 96 TYR A CA 1
ATOM 682 C C . TYR A 1 96 ? -6.090 1.213 14.777 1.00 94.81 96 TYR A C 1
ATOM 684 O O . TYR A 1 96 ? -6.924 0.598 15.447 1.00 94.81 96 TYR A O 1
ATOM 692 N N . THR A 1 97 ? -4.800 1.287 15.101 1.00 96.56 97 THR A N 1
ATOM 693 C CA . THR A 1 97 ? -4.225 0.825 16.370 1.00 96.56 97 THR A CA 1
ATOM 694 C C . THR A 1 97 ? -3.777 2.016 17.211 1.00 96.56 97 THR A C 1
ATOM 696 O O . THR A 1 97 ? -3.324 3.031 16.675 1.00 96.56 97 THR A O 1
ATOM 699 N N . PHE A 1 98 ? -3.912 1.915 18.532 1.00 96.44 98 PHE A N 1
ATOM 700 C CA . PHE A 1 98 ? -3.373 2.908 19.456 1.00 96.44 98 PHE A CA 1
ATOM 701 C C . PHE A 1 98 ? -1.942 2.538 19.854 1.00 96.44 98 PHE A C 1
ATOM 703 O O . PHE A 1 98 ? -1.706 1.445 20.365 1.00 96.44 98 PHE A O 1
ATOM 710 N N . ASP A 1 99 ? -0.985 3.438 19.635 1.00 91.00 99 ASP A N 1
ATOM 711 C CA . ASP A 1 99 ? 0.436 3.211 19.949 1.00 91.00 99 ASP A CA 1
ATOM 712 C C . ASP A 1 99 ? 0.841 3.681 21.361 1.00 91.00 99 ASP A C 1
ATOM 714 O O . ASP A 1 99 ? 2.002 3.567 21.749 1.00 91.00 99 ASP A O 1
ATOM 718 N N . GLY A 1 100 ? -0.118 4.194 22.140 1.00 92.88 100 GLY A N 1
ATOM 719 C CA . GLY A 1 100 ? 0.104 4.785 23.465 1.00 92.88 100 GLY A CA 1
ATOM 720 C C . GLY A 1 100 ? 0.083 6.309 23.462 1.00 92.88 100 GLY A C 1
ATOM 721 O O . GLY A 1 100 ? -0.121 6.920 24.509 1.00 92.88 100 GLY A O 1
ATOM 722 N N . VAL A 1 101 ? 0.239 6.926 22.290 1.00 92.81 101 VAL A N 1
ATOM 723 C CA . VAL A 1 101 ? 0.209 8.380 22.105 1.00 92.81 101 VAL A CA 1
ATOM 724 C C . VAL A 1 101 ? -0.800 8.771 21.028 1.00 92.81 101 VAL A C 1
ATOM 726 O O . VAL A 1 101 ? -1.550 9.731 21.204 1.00 92.81 101 VAL A O 1
ATOM 729 N N . ARG A 1 102 ? -0.829 8.051 19.904 1.00 92.75 102 ARG A N 1
ATOM 730 C CA . ARG A 1 102 ? -1.647 8.347 18.729 1.00 92.75 102 ARG A CA 1
ATOM 731 C C . ARG A 1 102 ? -2.337 7.107 18.177 1.00 92.75 102 ARG A C 1
ATOM 733 O O . ARG A 1 102 ? -1.921 5.968 18.368 1.00 92.75 102 ARG A O 1
ATOM 740 N N . TRP A 1 103 ? -3.414 7.369 17.450 1.00 94.25 103 TRP A N 1
ATOM 741 C CA . TRP A 1 103 ? -4.072 6.406 16.584 1.00 94.25 103 TRP A CA 1
ATOM 742 C C . TRP A 1 103 ? -3.381 6.386 15.234 1.00 94.25 103 TRP A C 1
ATOM 744 O O . TRP A 1 103 ? -3.390 7.389 14.523 1.00 94.25 103 TRP A O 1
ATOM 754 N N . SER A 1 104 ? -2.830 5.240 14.862 1.00 89.62 104 SER A N 1
ATOM 755 C CA . SER A 1 104 ? -2.148 5.043 13.587 1.00 89.62 104 SER A CA 1
ATOM 756 C C . SER A 1 104 ? -2.951 4.086 12.719 1.00 89.62 104 SER A C 1
ATOM 758 O O . SER A 1 104 ? -3.461 3.076 13.206 1.00 89.62 104 SER A O 1
ATOM 760 N N . ALA A 1 105 ? -3.124 4.434 11.442 1.00 86.62 105 ALA A N 1
ATOM 761 C CA . ALA A 1 105 ? -3.835 3.571 10.510 1.00 86.62 105 ALA A CA 1
ATOM 762 C C . ALA A 1 105 ? -3.061 2.259 10.351 1.00 86.62 105 ALA A C 1
ATOM 764 O O . ALA A 1 105 ? -1.828 2.261 10.292 1.00 86.62 105 ALA A O 1
ATOM 765 N N . LEU A 1 106 ? -3.779 1.143 10.253 1.00 85.12 106 LEU A N 1
ATOM 766 C CA . LEU A 1 106 ? -3.173 -0.119 9.862 1.00 85.12 106 LEU A CA 1
ATOM 76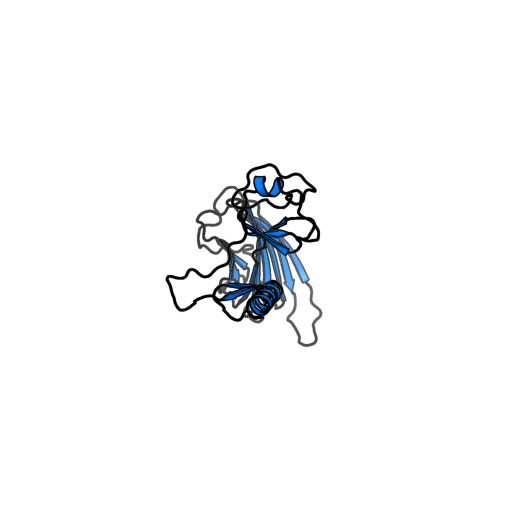7 C C . LEU A 1 106 ? -2.756 0.003 8.387 1.00 85.12 106 LEU A C 1
ATOM 769 O O . LEU A 1 106 ? -3.594 -0.051 7.484 1.00 85.12 106 LEU A O 1
ATOM 773 N N . VAL A 1 107 ? -1.465 0.237 8.151 1.00 74.44 107 VAL A N 1
ATOM 774 C CA . VAL A 1 107 ? -0.921 0.419 6.803 1.00 74.44 107 VAL A CA 1
ATOM 775 C C . VAL A 1 107 ? -1.087 -0.871 6.011 1.00 74.44 107 VAL A C 1
ATOM 777 O O . VAL A 1 107 ? -0.632 -1.939 6.419 1.00 74.44 107 VAL A O 1
ATOM 780 N N . SER A 1 108 ? -1.728 -0.758 4.850 1.00 82.19 108 SER A N 1
ATOM 781 C CA . SER A 1 108 ? -1.783 -1.846 3.881 1.00 82.19 108 SER A CA 1
ATOM 782 C C . SER A 1 108 ? -0.484 -1.860 3.084 1.00 82.19 108 SER A C 1
ATOM 784 O O . SER A 1 108 ? -0.104 -0.859 2.474 1.00 82.19 108 SER A O 1
ATOM 786 N N . LYS A 1 109 ? 0.197 -3.003 3.098 1.00 91.44 109 LYS A N 1
ATOM 787 C CA . LYS A 1 109 ? 1.411 -3.259 2.330 1.00 91.44 109 LYS A CA 1
ATOM 788 C C . LYS A 1 109 ? 1.290 -4.608 1.643 1.00 91.44 109 LYS A C 1
ATOM 790 O O . LYS A 1 109 ? 0.835 -5.574 2.247 1.00 91.44 109 LYS A O 1
ATOM 795 N N . VAL A 1 110 ? 1.755 -4.677 0.405 1.00 94.00 110 VAL A N 1
ATOM 796 C CA . VAL A 1 110 ? 2.006 -5.935 -0.298 1.00 94.00 110 VAL A CA 1
ATOM 797 C C . VAL A 1 110 ? 3.464 -5.959 -0.731 1.00 94.00 110 VAL A C 1
ATOM 799 O O . VAL A 1 110 ? 4.029 -4.935 -1.116 1.00 94.00 110 VAL A O 1
ATOM 802 N N . SER A 1 111 ? 4.101 -7.119 -0.645 1.00 96.88 111 SER A N 1
ATOM 803 C CA . SER A 1 111 ? 5.450 -7.326 -1.162 1.00 96.88 111 SER A CA 1
ATOM 804 C C . SER A 1 111 ? 5.548 -8.724 -1.736 1.00 96.88 111 SER A C 1
ATOM 806 O O . SER A 1 111 ? 5.101 -9.680 -1.107 1.00 96.88 111 SER A O 1
ATOM 808 N N . ALA A 1 112 ? 6.127 -8.837 -2.922 1.00 97.00 112 ALA A N 1
ATOM 809 C CA . ALA A 1 112 ? 6.338 -10.114 -3.576 1.00 97.00 112 ALA A CA 1
ATOM 810 C C . ALA A 1 112 ? 7.627 -10.084 -4.393 1.00 97.00 112 ALA A C 1
ATOM 812 O O . ALA A 1 112 ? 8.030 -9.034 -4.901 1.00 97.00 112 ALA A O 1
ATOM 813 N N . TYR A 1 113 ? 8.242 -11.255 -4.530 1.00 98.25 113 TYR A N 1
ATOM 814 C CA . TYR A 1 113 ? 9.240 -11.492 -5.557 1.00 98.25 113 TYR A CA 1
ATOM 815 C C . TYR A 1 113 ? 8.548 -12.099 -6.772 1.00 98.25 113 TYR A C 1
ATOM 817 O O . TYR A 1 113 ? 7.891 -13.132 -6.653 1.00 98.25 113 TYR A O 1
ATOM 825 N N . VAL A 1 114 ? 8.646 -11.430 -7.918 1.00 98.38 114 VAL A N 1
ATOM 826 C CA . VAL A 1 114 ? 7.890 -11.790 -9.119 1.00 98.38 114 VAL A CA 1
ATOM 827 C C . VAL A 1 114 ? 8.724 -11.640 -10.386 1.00 98.38 114 VAL A C 1
ATOM 829 O O . VAL A 1 114 ? 9.594 -10.770 -10.478 1.00 98.38 114 VAL A O 1
ATOM 832 N N . ASP A 1 115 ? 8.439 -12.463 -11.388 1.00 98.19 115 ASP A N 1
ATOM 833 C CA . ASP A 1 115 ? 9.056 -12.341 -12.709 1.00 98.19 115 ASP A CA 1
ATOM 834 C C . ASP A 1 115 ? 8.485 -11.152 -13.494 1.00 98.19 115 ASP A C 1
ATOM 836 O O . ASP A 1 115 ? 7.433 -10.595 -13.161 1.00 98.19 115 ASP A O 1
ATOM 840 N N . ALA A 1 116 ? 9.183 -10.733 -14.551 1.00 97.44 116 ALA A N 1
ATOM 841 C CA . ALA A 1 116 ? 8.693 -9.673 -15.425 1.00 97.44 116 ALA A CA 1
ATOM 842 C C . ALA A 1 116 ? 7.295 -10.003 -15.982 1.00 97.44 116 ALA A C 1
ATOM 844 O O . ALA A 1 116 ? 7.023 -11.116 -16.424 1.00 97.44 116 ALA A O 1
ATOM 845 N N . GLY A 1 117 ? 6.406 -9.010 -15.999 1.00 96.94 117 GLY A N 1
ATOM 846 C CA . GLY A 1 117 ? 5.023 -9.148 -16.460 1.00 96.94 117 GLY A CA 1
ATOM 847 C C . GLY A 1 117 ? 4.022 -9.612 -15.401 1.00 96.94 117 GLY A C 1
ATOM 848 O O . GLY A 1 117 ? 2.826 -9.372 -15.583 1.00 96.94 117 GLY A O 1
ATOM 849 N N . VAL A 1 118 ? 4.478 -10.201 -14.293 1.00 98.06 118 VAL A N 1
ATOM 850 C CA . VAL A 1 118 ? 3.607 -10.599 -13.180 1.00 98.06 118 VAL A CA 1
ATOM 851 C C . VAL A 1 118 ? 3.206 -9.363 -12.373 1.00 98.06 118 VAL A C 1
ATOM 853 O O . VAL A 1 118 ? 4.038 -8.523 -12.028 1.00 98.06 118 VAL A O 1
ATOM 856 N N . VAL A 1 119 ? 1.906 -9.236 -12.107 1.00 97.44 119 VAL A N 1
ATOM 857 C CA . VAL A 1 119 ? 1.313 -8.068 -11.448 1.00 97.44 119 VAL A CA 1
ATOM 858 C C . VAL A 1 119 ? 1.312 -8.246 -9.933 1.00 97.44 119 VAL A C 1
ATOM 860 O O . VAL A 1 119 ? 0.914 -9.291 -9.424 1.00 97.44 119 VAL A O 1
ATOM 863 N N . VAL A 1 120 ? 1.700 -7.191 -9.221 1.00 97.50 120 VAL A N 1
ATOM 864 C CA . VAL A 1 120 ? 1.510 -7.029 -7.777 1.00 97.50 120 VAL A CA 1
ATOM 865 C C . VAL A 1 120 ? 0.502 -5.906 -7.551 1.00 97.50 120 VAL A C 1
ATOM 867 O O . VAL A 1 120 ? 0.658 -4.814 -8.101 1.00 97.50 120 VAL A O 1
ATOM 870 N N . SER A 1 121 ? -0.530 -6.170 -6.751 1.00 94.06 121 SER A N 1
ATOM 871 C CA . SER A 1 121 ? -1.670 -5.264 -6.574 1.00 94.06 121 SER A CA 1
ATOM 872 C C . SER A 1 121 ? -1.892 -4.904 -5.110 1.00 94.06 121 SER A C 1
ATOM 874 O O . SER A 1 121 ? -1.797 -5.762 -4.233 1.00 94.06 121 SER A O 1
ATOM 876 N N . LEU A 1 122 ? -2.244 -3.644 -4.851 1.00 90.94 122 LEU A N 1
ATOM 877 C CA . LEU A 1 122 ? -2.678 -3.164 -3.538 1.00 90.94 122 LEU A CA 1
ATOM 878 C C . LEU A 1 122 ? -3.859 -2.208 -3.705 1.00 90.94 122 LEU A C 1
ATOM 880 O O . LEU A 1 122 ? -3.697 -1.082 -4.163 1.00 90.94 122 LEU A O 1
ATOM 884 N N . GLY A 1 123 ? -5.063 -2.629 -3.325 1.00 84.00 123 GLY A N 1
ATOM 885 C CA . GLY A 1 123 ? -6.255 -1.818 -3.581 1.00 84.00 123 GLY A CA 1
ATOM 886 C C . GLY A 1 123 ? -6.485 -1.628 -5.086 1.00 84.00 123 GLY A C 1
ATOM 887 O O . GLY A 1 123 ? -6.645 -2.607 -5.809 1.00 84.00 123 GLY A O 1
ATOM 888 N N . ASN A 1 124 ? -6.515 -0.380 -5.560 1.00 83.94 124 ASN A N 1
ATOM 889 C CA . ASN A 1 124 ? -6.771 -0.049 -6.967 1.00 83.94 124 ASN A CA 1
ATOM 890 C C . ASN A 1 124 ? -5.498 0.091 -7.826 1.00 83.94 124 ASN A C 1
ATOM 892 O O . ASN A 1 124 ? -5.639 0.315 -9.028 1.00 83.94 124 ASN A O 1
ATOM 896 N N . ILE A 1 125 ? -4.292 -0.007 -7.251 1.00 91.44 125 ILE A N 1
ATOM 897 C CA . ILE A 1 125 ? -3.034 0.108 -7.998 1.00 91.44 125 ILE A CA 1
ATOM 898 C C . ILE A 1 125 ? -2.457 -1.272 -8.319 1.00 91.44 125 ILE A C 1
ATOM 900 O O . ILE A 1 125 ? -2.417 -2.169 -7.476 1.00 91.44 125 ILE A O 1
ATOM 904 N N . ASN A 1 126 ? -1.989 -1.415 -9.554 1.00 94.12 126 ASN A N 1
ATOM 905 C CA . ASN A 1 126 ? -1.354 -2.603 -10.103 1.00 94.12 126 ASN A CA 1
ATOM 906 C C . ASN A 1 126 ? 0.031 -2.213 -10.619 1.00 94.12 126 ASN A C 1
ATOM 908 O O . ASN A 1 126 ? 0.159 -1.265 -11.394 1.00 94.12 126 ASN A O 1
ATOM 912 N N . VAL A 1 127 ? 1.068 -2.940 -10.216 1.00 96.75 127 VAL A N 1
ATOM 913 C CA . VAL A 1 127 ? 2.456 -2.664 -10.602 1.00 96.75 127 VAL A CA 1
ATOM 914 C C . VAL A 1 127 ? 3.093 -3.928 -11.152 1.00 96.75 127 VAL A C 1
ATOM 916 O O . VAL A 1 127 ? 2.895 -5.014 -10.614 1.00 96.75 127 VAL A O 1
ATOM 919 N N . ARG A 1 128 ? 3.885 -3.789 -12.214 1.00 97.19 128 ARG A N 1
ATOM 920 C CA . ARG A 1 128 ? 4.714 -4.872 -12.753 1.00 97.19 128 ARG A CA 1
ATOM 921 C C . ARG A 1 128 ? 5.989 -4.328 -13.382 1.00 97.19 128 ARG A C 1
ATOM 923 O O . ARG A 1 128 ? 6.093 -3.138 -13.671 1.00 97.19 128 ARG A O 1
ATOM 930 N N . LEU A 1 129 ? 6.930 -5.215 -13.672 1.00 97.19 129 LEU A N 1
ATOM 931 C CA . LEU A 1 129 ? 8.061 -4.921 -14.550 1.00 97.19 129 LEU A CA 1
ATOM 932 C C . LEU A 1 129 ? 7.685 -5.216 -16.012 1.00 97.19 129 LEU A C 1
ATOM 934 O O . LEU A 1 129 ? 7.096 -6.260 -16.293 1.00 97.19 129 LEU A O 1
ATOM 938 N N . ALA A 1 130 ? 8.035 -4.325 -16.944 1.00 95.81 130 ALA A N 1
ATOM 939 C CA . ALA A 1 130 ? 7.803 -4.539 -18.375 1.00 95.81 130 ALA A CA 1
ATOM 940 C C . ALA A 1 130 ? 8.513 -5.805 -18.907 1.00 95.81 130 ALA A C 1
ATOM 942 O O . ALA A 1 130 ? 9.651 -6.088 -18.537 1.00 95.81 130 ALA A O 1
ATOM 943 N N . THR A 1 131 ? 7.883 -6.529 -19.839 1.00 95.44 131 THR A N 1
ATOM 944 C CA . THR A 1 131 ? 8.426 -7.760 -20.465 1.00 95.44 131 THR A CA 1
ATOM 945 C C . THR A 1 131 ? 9.158 -7.519 -21.790 1.00 95.44 131 THR A C 1
ATOM 947 O O . THR A 1 131 ? 9.842 -8.405 -22.303 1.00 95.44 131 THR A O 1
ATOM 950 N N . GLY A 1 132 ? 9.030 -6.319 -22.360 1.00 91.62 132 GLY A N 1
ATOM 951 C CA . GLY A 1 132 ? 9.540 -5.951 -23.683 1.00 91.62 132 GLY A CA 1
ATOM 952 C C . GLY A 1 132 ? 10.085 -4.522 -23.714 1.00 91.62 132 GLY A C 1
ATOM 953 O O . GLY A 1 132 ? 9.717 -3.695 -22.878 1.00 91.62 132 GLY A O 1
ATOM 954 N N . GLY A 1 133 ? 10.968 -4.234 -24.676 1.00 91.75 133 GLY A N 1
ATOM 955 C CA . GLY A 1 133 ? 11.627 -2.930 -24.804 1.00 91.75 133 GLY A CA 1
ATOM 956 C C . GLY A 1 133 ? 12.357 -2.512 -23.525 1.00 91.75 133 GLY A C 1
ATOM 957 O O . GLY A 1 133 ? 12.934 -3.351 -22.831 1.00 91.75 133 GLY A O 1
ATOM 958 N N . ASN A 1 134 ? 12.277 -1.221 -23.203 1.00 92.12 134 ASN A N 1
ATOM 959 C CA . ASN A 1 134 ? 12.792 -0.658 -21.959 1.00 92.12 134 ASN A CA 1
ATOM 960 C C . ASN A 1 134 ? 12.140 -1.318 -20.731 1.00 92.12 134 ASN A C 1
ATOM 962 O O . ASN A 1 134 ? 10.921 -1.231 -20.530 1.00 92.12 134 ASN A O 1
ATOM 966 N N . ARG A 1 135 ? 12.975 -1.976 -19.919 1.00 92.00 135 ARG A N 1
ATOM 967 C CA . ARG A 1 135 ? 12.626 -2.707 -18.694 1.00 92.00 135 ARG A CA 1
ATOM 968 C C . ARG A 1 135 ? 12.458 -1.744 -17.519 1.00 92.00 135 ARG A C 1
ATOM 970 O O . ARG A 1 135 ? 13.349 -1.618 -16.685 1.00 92.00 135 ARG A O 1
ATOM 977 N N . SER A 1 136 ? 11.331 -1.042 -17.467 1.00 91.94 136 SER A N 1
ATOM 978 C CA . SER A 1 136 ? 10.939 -0.189 -16.336 1.00 91.94 136 SER A CA 1
ATOM 979 C C . SER A 1 136 ? 9.650 -0.667 -15.681 1.00 91.94 136 SER A C 1
ATOM 981 O O . SER A 1 136 ? 8.942 -1.519 -16.227 1.00 91.94 136 SER A O 1
ATOM 983 N N . LEU A 1 137 ? 9.353 -0.126 -14.494 1.00 94.62 137 LEU A N 1
ATOM 984 C CA . LEU A 1 137 ? 8.065 -0.358 -13.859 1.00 94.62 137 LEU A CA 1
ATOM 985 C C . LEU A 1 137 ? 6.935 0.245 -14.686 1.00 94.62 137 LEU A C 1
ATOM 987 O O . LEU A 1 137 ? 6.961 1.417 -15.088 1.00 94.62 137 LEU A O 1
ATOM 991 N N . GLU A 1 138 ? 5.913 -0.572 -14.863 1.00 93.75 138 GLU A N 1
ATOM 992 C CA . GLU A 1 138 ? 4.627 -0.195 -15.404 1.00 93.75 138 GLU A CA 1
ATOM 993 C C . GLU A 1 138 ? 3.607 -0.176 -14.274 1.00 93.75 138 GLU A C 1
ATOM 995 O O . GLU A 1 138 ? 3.576 -1.067 -13.422 1.00 93.75 138 GLU A O 1
ATOM 1000 N N . ILE A 1 139 ? 2.767 0.850 -14.283 1.00 93.62 139 ILE A N 1
ATOM 1001 C CA . ILE A 1 139 ? 1.694 1.035 -13.315 1.00 93.62 139 ILE A CA 1
ATOM 1002 C C . ILE A 1 139 ? 0.373 1.002 -14.086 1.00 93.62 139 ILE A C 1
ATOM 1004 O O . ILE A 1 139 ? 0.297 1.445 -15.231 1.00 93.62 139 ILE A O 1
ATOM 1008 N N . ALA A 1 140 ? -0.665 0.450 -13.485 1.00 92.31 140 ALA A N 1
ATOM 1009 C CA . ALA A 1 140 ? -2.033 0.551 -13.963 1.00 92.31 140 ALA A CA 1
ATOM 1010 C C . ALA A 1 140 ? -2.954 0.768 -12.768 1.00 92.31 140 ALA A C 1
ATOM 1012 O O . ALA A 1 140 ? -2.666 0.321 -11.658 1.00 92.31 140 ALA A O 1
ATOM 1013 N N . PHE A 1 141 ? -4.087 1.412 -13.012 1.00 88.81 141 PHE A N 1
ATOM 1014 C CA . PHE A 1 141 ? -5.145 1.546 -12.022 1.00 88.81 141 PHE A CA 1
ATOM 1015 C C . PHE A 1 141 ? -6.346 0.725 -12.467 1.00 88.81 141 PHE A C 1
ATOM 1017 O O . PHE A 1 141 ? -6.665 0.671 -13.653 1.00 88.81 141 PHE A O 1
ATOM 1024 N N . THR A 1 142 ? -7.022 0.085 -11.520 1.00 83.44 142 THR A N 1
ATOM 1025 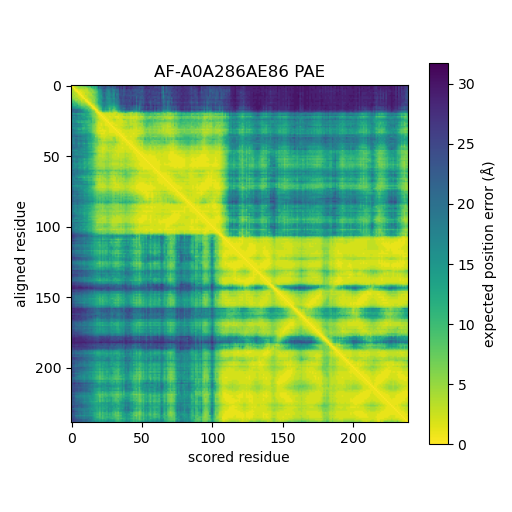C CA . THR A 1 142 ? -8.271 -0.640 -11.791 1.00 83.44 142 THR A CA 1
ATOM 1026 C C . THR A 1 142 ? -9.392 0.341 -12.175 1.00 83.44 142 THR A C 1
ATOM 1028 O O . THR A 1 142 ? -10.301 0.002 -12.932 1.00 83.44 142 THR A O 1
ATOM 1031 N N . ASN A 1 143 ? -9.291 1.599 -11.734 1.00 69.88 143 ASN A N 1
ATOM 1032 C CA . ASN A 1 143 ? -10.278 2.653 -11.967 1.00 69.88 143 ASN A CA 1
ATOM 1033 C C . ASN A 1 143 ? -10.047 3.336 -13.331 1.00 69.88 143 ASN A C 1
ATOM 1035 O O . ASN A 1 143 ? -8.908 3.526 -13.748 1.00 69.88 143 ASN A O 1
ATOM 1039 N N . ALA A 1 144 ? -11.123 3.742 -14.018 1.00 66.88 144 ALA A N 1
ATOM 1040 C CA . ALA A 1 144 ? -11.069 4.336 -15.367 1.00 66.88 144 ALA A CA 1
ATOM 1041 C C . ALA A 1 144 ? -10.324 5.671 -15.453 1.00 66.88 144 ALA A C 1
ATOM 1043 O O . ALA A 1 144 ? -9.866 6.030 -16.537 1.00 66.88 144 ALA A O 1
ATOM 1044 N N . VAL A 1 145 ? -10.193 6.381 -14.329 1.00 68.69 145 VAL A N 1
ATOM 1045 C CA . VAL A 1 145 ? -9.549 7.691 -14.256 1.00 68.69 145 VAL A CA 1
ATOM 1046 C C . VAL A 1 145 ? -8.745 7.805 -12.960 1.00 68.69 145 VAL A C 1
ATOM 1048 O O . VAL A 1 145 ? -9.323 7.935 -11.881 1.00 68.69 145 VAL A O 1
ATOM 1051 N N . ALA A 1 146 ? -7.416 7.810 -13.067 1.00 75.69 146 ALA A N 1
ATOM 1052 C CA . ALA A 1 146 ? -6.520 8.204 -11.978 1.00 75.69 146 ALA A CA 1
ATOM 1053 C C . ALA A 1 146 ? -5.712 9.443 -12.392 1.00 75.69 146 ALA A C 1
ATOM 1055 O O . ALA A 1 146 ? -4.898 9.401 -13.319 1.00 75.69 146 ALA A O 1
ATOM 1056 N N . ARG A 1 147 ? -5.943 10.568 -11.708 1.00 85.19 147 ARG A N 1
ATOM 1057 C CA . ARG A 1 147 ? -5.090 11.756 -11.802 1.00 85.19 147 ARG A CA 1
ATOM 1058 C C . ARG A 1 147 ? -3.892 11.511 -10.901 1.00 85.19 147 ARG A C 1
ATOM 1060 O O . ARG A 1 147 ? -4.045 11.435 -9.687 1.00 85.19 147 ARG A O 1
ATOM 1067 N N . VAL A 1 148 ? -2.716 11.356 -11.501 1.00 86.81 148 VAL A N 1
ATOM 1068 C CA . VAL A 1 148 ? -1.518 10.939 -10.771 1.00 86.81 148 VAL A CA 1
ATOM 1069 C C . VAL A 1 148 ? -0.435 12.004 -10.834 1.00 86.81 148 VAL A C 1
ATOM 1071 O O . VAL A 1 148 ? -0.029 12.419 -11.921 1.00 86.81 148 VAL A O 1
ATOM 1074 N N . SER A 1 149 ? 0.087 12.373 -9.669 1.00 90.75 149 SER A N 1
ATOM 1075 C CA . SER A 1 149 ? 1.339 13.117 -9.521 1.00 90.75 149 SER A CA 1
ATOM 1076 C C . SER A 1 149 ? 2.332 12.330 -8.674 1.00 90.75 149 SER A C 1
ATOM 1078 O O . SER A 1 149 ? 2.006 11.285 -8.113 1.00 90.75 149 SER A O 1
ATOM 1080 N N . GLY A 1 150 ? 3.581 12.785 -8.614 1.00 92.88 150 GLY A N 1
ATOM 10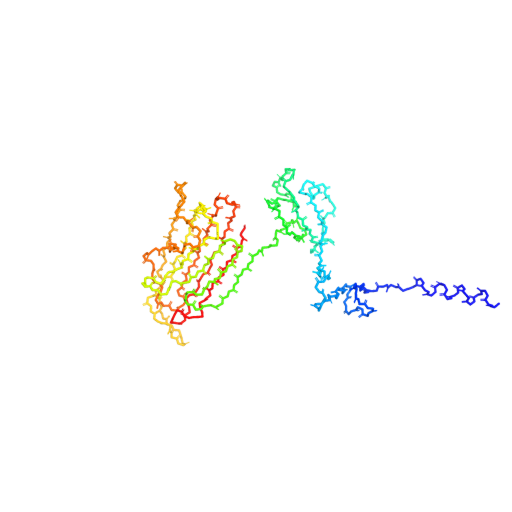81 C CA . GLY A 1 150 ? 4.574 12.159 -7.753 1.00 92.88 150 GLY A CA 1
ATOM 1082 C C . GLY A 1 150 ? 6.005 12.305 -8.230 1.00 92.88 150 GLY A C 1
ATOM 1083 O O . GLY A 1 150 ? 6.307 13.010 -9.198 1.00 92.88 150 GLY A O 1
ATOM 1084 N N . THR A 1 151 ? 6.893 11.601 -7.545 1.00 94.50 151 THR A N 1
ATOM 1085 C CA . THR A 1 151 ? 8.321 11.559 -7.846 1.00 94.50 151 THR A CA 1
ATOM 1086 C C . THR A 1 151 ? 8.830 10.127 -7.847 1.00 94.50 151 THR A C 1
ATOM 1088 O O . THR A 1 151 ? 8.257 9.241 -7.219 1.00 94.50 151 THR A O 1
ATOM 1091 N N . SER A 1 152 ? 9.931 9.884 -8.547 1.00 95.50 152 SER A N 1
ATOM 1092 C CA . SER A 1 152 ? 10.718 8.672 -8.364 1.00 95.50 152 SER A CA 1
ATOM 1093 C C . SER A 1 152 ? 12.197 8.972 -8.257 1.00 95.50 152 SER A C 1
ATOM 1095 O O . SER A 1 152 ? 12.662 9.978 -8.788 1.00 95.50 152 SER A O 1
ATOM 1097 N N . ILE A 1 153 ? 12.921 8.061 -7.614 1.00 96.25 153 ILE A N 1
ATOM 1098 C CA . ILE A 1 153 ? 14.376 7.938 -7.696 1.00 96.25 153 ILE A CA 1
ATOM 1099 C C . ILE A 1 153 ? 14.664 6.595 -8.353 1.00 96.25 153 ILE A C 1
ATOM 1101 O O . ILE A 1 153 ? 14.123 5.566 -7.942 1.00 96.25 153 ILE A O 1
ATOM 1105 N N . ASN A 1 154 ? 15.485 6.624 -9.396 1.00 95.62 154 ASN A N 1
ATOM 1106 C CA . ASN A 1 154 ? 15.833 5.460 -10.194 1.00 95.62 154 ASN A CA 1
ATOM 1107 C C . ASN A 1 154 ? 17.344 5.269 -10.116 1.00 95.62 154 ASN A C 1
ATOM 1109 O O . ASN A 1 154 ? 18.082 6.176 -10.495 1.00 95.62 154 ASN A O 1
ATOM 1113 N N . ASN A 1 155 ? 17.782 4.103 -9.654 1.00 95.56 155 ASN A N 1
ATOM 1114 C CA . ASN A 1 155 ? 19.187 3.753 -9.507 1.00 95.56 155 ASN A CA 1
ATOM 1115 C C . ASN A 1 155 ? 19.540 2.679 -10.534 1.00 95.56 155 ASN A C 1
ATOM 1117 O O . ASN A 1 155 ? 19.085 1.539 -10.427 1.00 95.56 155 ASN A O 1
ATOM 1121 N N . THR A 1 156 ? 20.357 3.033 -11.521 1.00 94.88 156 THR A N 1
ATOM 1122 C CA . THR A 1 156 ? 20.948 2.087 -12.476 1.00 94.88 156 THR A CA 1
ATOM 1123 C C . THR A 1 156 ? 22.403 1.825 -12.120 1.00 94.88 156 THR A C 1
ATOM 1125 O O . THR A 1 156 ? 23.084 2.711 -11.605 1.00 94.88 156 THR A O 1
ATOM 1128 N N . LEU A 1 157 ? 22.887 0.621 -12.411 1.00 94.00 157 LEU A N 1
ATOM 1129 C CA . LEU A 1 157 ? 24.242 0.187 -12.071 1.00 94.00 157 LEU A CA 1
ATOM 1130 C C . LEU A 1 157 ? 25.055 -0.013 -13.356 1.00 94.00 157 LEU A C 1
ATOM 1132 O O . LEU A 1 157 ? 24.509 -0.473 -14.359 1.00 94.00 157 LEU A O 1
ATOM 1136 N N . SER A 1 158 ? 26.342 0.344 -13.338 1.00 90.25 158 SER A N 1
ATOM 1137 C CA . SER A 1 158 ? 27.222 0.282 -14.519 1.00 90.25 158 SER A CA 1
ATOM 1138 C C . SER A 1 158 ? 27.789 -1.107 -14.831 1.00 90.25 158 SER A C 1
ATOM 1140 O O . SER A 1 158 ? 28.191 -1.354 -15.966 1.00 90.25 158 SER A O 1
ATOM 1142 N N . GLY A 1 159 ? 27.831 -2.010 -13.850 1.00 83.19 159 GLY A N 1
ATOM 1143 C CA . GLY A 1 159 ? 28.484 -3.315 -13.962 1.00 83.19 159 GLY A CA 1
ATOM 1144 C C . GLY A 1 159 ? 27.605 -4.466 -13.487 1.00 83.19 159 GLY A C 1
ATOM 1145 O O . GLY A 1 159 ? 26.589 -4.260 -12.822 1.00 83.19 159 GLY A O 1
ATOM 1146 N N . SER A 1 160 ? 28.009 -5.683 -13.843 1.00 81.88 160 SER A N 1
ATOM 1147 C CA . SER A 1 160 ? 27.330 -6.909 -13.426 1.00 81.88 160 SER A CA 1
ATOM 1148 C C . SER A 1 160 ? 27.700 -7.301 -11.998 1.00 81.88 160 SER A C 1
ATOM 1150 O O . SER A 1 160 ? 28.816 -7.055 -11.537 1.00 81.88 160 SER A O 1
ATOM 1152 N N . ALA A 1 161 ? 26.752 -7.926 -11.300 1.00 79.19 161 ALA A N 1
ATOM 1153 C CA . ALA A 1 161 ? 26.989 -8.473 -9.971 1.00 79.19 161 ALA A CA 1
ATOM 1154 C C . ALA A 1 161 ? 28.020 -9.617 -10.028 1.00 79.19 161 ALA A C 1
ATOM 1156 O O . ALA A 1 161 ? 27.974 -10.453 -10.931 1.00 79.19 161 ALA A O 1
ATOM 1157 N N . ALA A 1 162 ? 28.920 -9.662 -9.045 1.00 83.50 162 ALA A N 1
ATOM 1158 C CA . ALA A 1 162 ? 29.877 -10.745 -8.827 1.00 83.50 162 ALA A CA 1
ATOM 1159 C C . ALA A 1 162 ? 29.683 -11.319 -7.415 1.00 83.50 162 ALA A C 1
ATOM 1161 O O . ALA A 1 162 ? 29.279 -10.587 -6.512 1.00 83.50 162 ALA A O 1
ATOM 1162 N N . ILE A 1 163 ? 29.964 -12.614 -7.235 1.00 84.12 163 ILE A N 1
ATOM 1163 C CA . ILE A 1 163 ? 29.752 -13.347 -5.971 1.00 84.12 163 ILE A CA 1
ATOM 1164 C C . ILE A 1 163 ? 30.536 -12.704 -4.817 1.00 84.12 163 ILE A C 1
ATOM 1166 O O . ILE A 1 163 ? 29.979 -12.500 -3.742 1.00 84.12 163 ILE A O 1
ATOM 1170 N N . ASP A 1 164 ? 31.776 -12.292 -5.081 1.00 89.12 164 ASP A N 1
ATOM 1171 C CA . ASP A 1 164 ? 32.657 -11.650 -4.095 1.00 89.12 164 ASP A CA 1
ATOM 1172 C C . ASP A 1 164 ? 32.515 -10.115 -4.070 1.00 89.12 164 ASP A C 1
ATOM 1174 O O . ASP A 1 164 ? 33.305 -9.407 -3.447 1.00 89.12 164 ASP A O 1
ATOM 1178 N N . GLY A 1 165 ? 31.492 -9.587 -4.750 1.00 84.06 165 GLY A N 1
ATOM 1179 C CA . GLY A 1 165 ? 31.278 -8.158 -4.938 1.00 84.06 165 GLY A CA 1
ATOM 1180 C C . GLY A 1 165 ? 32.077 -7.576 -6.107 1.00 84.06 165 GLY A C 1
ATOM 1181 O O . GLY A 1 165 ? 33.060 -8.134 -6.586 1.00 84.06 165 GLY A O 1
ATOM 1182 N N . SER A 1 166 ? 31.615 -6.432 -6.605 1.00 86.12 166 SER A N 1
ATOM 1183 C CA . SER A 1 166 ? 32.275 -5.683 -7.673 1.00 86.12 166 SER A CA 1
ATOM 1184 C C . SER A 1 166 ? 32.158 -4.192 -7.385 1.00 86.12 166 SER A C 1
ATOM 1186 O O . SER A 1 166 ? 31.132 -3.733 -6.875 1.00 86.12 166 SER A O 1
ATOM 1188 N N . ALA A 1 167 ? 33.201 -3.430 -7.713 1.00 89.25 167 ALA A N 1
ATOM 1189 C CA . ALA A 1 167 ? 33.106 -1.980 -7.709 1.00 89.25 167 ALA A CA 1
ATOM 1190 C C . ALA A 1 167 ? 32.150 -1.555 -8.829 1.00 89.25 167 ALA A C 1
ATOM 1192 O O . ALA A 1 167 ? 32.370 -1.856 -10.002 1.00 89.25 167 ALA A O 1
ATOM 1193 N N . ILE A 1 168 ? 31.085 -0.847 -8.463 1.00 91.56 168 ILE A N 1
ATOM 1194 C CA . ILE A 1 168 ? 30.079 -0.365 -9.407 1.00 91.56 168 ILE A CA 1
ATOM 1195 C C . ILE A 1 168 ? 29.907 1.141 -9.278 1.00 91.56 168 ILE A C 1
ATOM 1197 O O . ILE A 1 168 ? 30.129 1.733 -8.222 1.00 91.56 168 ILE A O 1
ATOM 1201 N N . THR A 1 169 ? 29.438 1.755 -10.356 1.00 93.19 169 THR A N 1
ATOM 1202 C CA . THR A 1 169 ? 28.902 3.111 -10.322 1.00 93.19 169 THR A CA 1
ATOM 1203 C C . THR A 1 169 ? 27.389 3.022 -10.230 1.00 93.19 169 THR 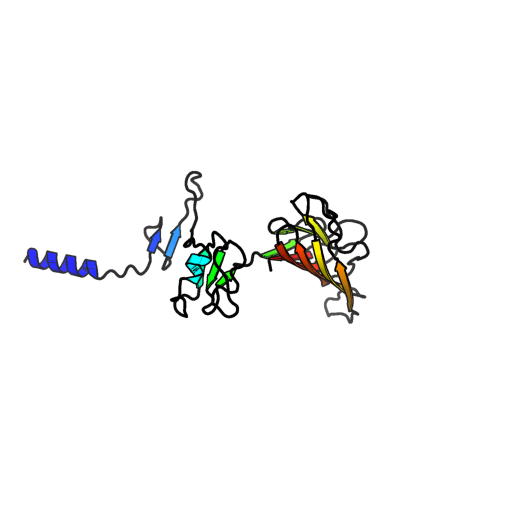A C 1
ATOM 1205 O O . THR A 1 169 ? 26.753 2.351 -11.045 1.00 93.19 169 THR A O 1
ATOM 1208 N N . ILE A 1 170 ? 26.818 3.718 -9.249 1.00 93.69 170 ILE A N 1
ATOM 1209 C CA . ILE A 1 170 ? 25.378 3.950 -9.175 1.00 93.69 170 ILE A CA 1
ATOM 1210 C C . ILE A 1 170 ? 25.097 5.273 -9.878 1.00 93.69 170 ILE A C 1
ATOM 1212 O O . ILE A 1 170 ? 25.567 6.326 -9.449 1.00 93.69 170 ILE A O 1
ATOM 1216 N N . THR A 1 171 ? 24.314 5.224 -10.948 1.00 95.06 171 THR A N 1
ATOM 1217 C CA . THR A 1 171 ? 23.734 6.421 -11.556 1.00 95.06 171 THR A CA 1
ATOM 1218 C C . THR A 1 171 ? 22.309 6.558 -11.051 1.00 95.06 171 THR A C 1
ATOM 1220 O O . THR A 1 171 ? 21.459 5.715 -11.340 1.00 95.06 171 THR A O 1
ATOM 1223 N N . ALA A 1 172 ? 22.063 7.619 -10.286 1.00 94.38 172 ALA A N 1
ATOM 1224 C CA . ALA A 1 172 ? 20.751 7.948 -9.759 1.00 94.38 172 ALA A CA 1
ATOM 1225 C C . ALA A 1 172 ? 20.180 9.162 -10.492 1.00 94.38 172 ALA A C 1
ATOM 1227 O O . ALA A 1 172 ? 20.866 10.167 -10.671 1.00 94.38 172 ALA A O 1
ATOM 1228 N N . TYR A 1 173 ? 18.914 9.094 -10.885 1.00 92.75 173 TYR A N 1
ATOM 1229 C CA . T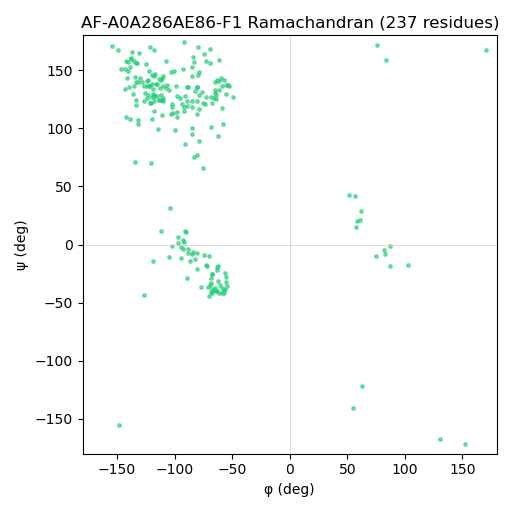YR A 1 173 ? 18.196 10.258 -11.393 1.00 92.75 173 TYR A CA 1
ATOM 1230 C C . TYR A 1 173 ? 16.745 10.242 -10.936 1.00 92.75 173 TYR A C 1
ATOM 1232 O O . TYR A 1 173 ? 16.143 9.185 -10.719 1.00 92.75 173 TYR A O 1
ATOM 1240 N N . GLY A 1 174 ? 16.181 11.439 -10.806 1.00 91.25 174 GLY A N 1
ATOM 1241 C CA . GLY A 1 174 ? 14.787 11.625 -10.449 1.00 91.25 174 GLY A CA 1
ATOM 1242 C C . GLY A 1 174 ? 13.885 11.758 -11.670 1.00 91.25 174 GLY A C 1
ATOM 1243 O O . GLY A 1 174 ? 14.297 12.274 -12.708 1.00 91.25 174 GLY A O 1
ATOM 1244 N N . ARG A 1 175 ? 12.625 11.349 -11.528 1.00 89.19 175 ARG A N 1
ATOM 1245 C CA . ARG A 1 175 ? 11.532 11.819 -12.388 1.00 89.19 175 ARG A CA 1
ATOM 1246 C C . ARG A 1 175 ? 10.486 12.478 -11.508 1.00 89.19 175 ARG A C 1
ATOM 1248 O O . ARG A 1 175 ? 10.106 11.909 -10.493 1.00 89.19 175 ARG A O 1
ATOM 1255 N N . GLN A 1 176 ? 9.975 13.626 -11.933 1.00 90.62 176 GLN A N 1
ATOM 1256 C CA . GLN A 1 176 ? 8.776 14.227 -11.361 1.00 90.62 176 GLN A CA 1
ATOM 1257 C C . GLN A 1 176 ? 7.638 14.158 -12.381 1.00 90.62 176 GLN A C 1
ATOM 1259 O O . GLN A 1 176 ? 7.854 14.295 -13.585 1.00 90.62 176 GLN A O 1
ATOM 1264 N N . SER A 1 177 ? 6.425 13.926 -11.894 1.00 84.69 177 SER A N 1
ATOM 1265 C CA . SER A 1 177 ? 5.196 14.031 -12.670 1.00 84.69 177 SER A CA 1
ATOM 1266 C C . SER A 1 177 ? 4.245 14.956 -11.927 1.00 84.69 177 SER A C 1
ATOM 1268 O O . SER A 1 177 ? 3.920 14.694 -10.770 1.00 84.69 177 SER A O 1
ATOM 1270 N N . ALA A 1 178 ? 3.788 16.013 -12.590 1.00 81.88 178 ALA A N 1
ATOM 1271 C CA . ALA A 1 178 ? 2.585 16.722 -12.172 1.00 81.88 178 ALA A CA 1
ATOM 1272 C C . ALA A 1 178 ? 1.353 15.994 -12.727 1.00 81.88 178 ALA A C 1
ATOM 1274 O O . ALA A 1 178 ? 1.463 15.276 -13.728 1.00 81.88 178 ALA A O 1
ATOM 1275 N N . SER A 1 179 ? 0.197 16.189 -12.093 1.00 70.31 179 SER A N 1
ATOM 1276 C CA . SER A 1 179 ? -1.074 15.907 -12.747 1.00 70.31 179 SER A CA 1
ATOM 1277 C C . SER A 1 179 ? -1.375 17.081 -13.684 1.00 70.31 179 SER A C 1
ATOM 1279 O O . SER A 1 179 ? -1.305 18.241 -13.290 1.00 70.31 179 SER A O 1
ATOM 1281 N N . ASP A 1 180 ? -1.679 16.808 -14.947 1.00 62.00 180 ASP A N 1
ATOM 1282 C CA . ASP A 1 180 ? -2.095 17.836 -15.916 1.00 62.00 180 ASP A CA 1
ATOM 1283 C C . ASP A 1 180 ? -3.624 18.015 -15.934 1.00 62.00 180 ASP A C 1
ATOM 1285 O O . ASP A 1 180 ? -4.187 18.644 -16.825 1.00 62.00 180 ASP A O 1
ATOM 1289 N N . GLY A 1 181 ? -4.317 17.432 -14.950 1.00 60.81 181 GLY A N 1
ATOM 1290 C CA . GLY A 1 181 ? -5.775 17.408 -14.891 1.00 60.81 181 GLY A CA 1
ATOM 1291 C C . GLY A 1 181 ? -6.433 16.428 -15.868 1.00 60.81 181 GLY A C 1
ATOM 1292 O O . GLY A 1 181 ? -7.626 16.174 -15.720 1.00 60.81 181 GLY A O 1
ATOM 1293 N N . THR A 1 182 ? -5.687 15.839 -16.808 1.00 58.75 182 THR A N 1
ATOM 1294 C CA . THR A 1 182 ? -6.207 14.911 -17.818 1.00 58.75 182 THR A CA 1
ATOM 1295 C C . THR A 1 182 ? -5.946 13.448 -17.454 1.00 58.75 182 THR A C 1
ATOM 1297 O O . THR A 1 182 ? -4.987 13.096 -16.762 1.00 58.75 182 THR A O 1
ATOM 1300 N N . SER A 1 183 ? -6.847 12.567 -17.892 1.00 59.81 183 SER A N 1
ATOM 1301 C CA . SER A 1 183 ? -6.847 11.134 -17.577 1.00 59.81 183 SER A CA 1
ATOM 1302 C C . SER A 1 183 ? -5.776 10.378 -18.367 1.00 59.81 183 SER A C 1
ATOM 1304 O O . SER A 1 183 ? -6.094 9.546 -19.213 1.00 59.81 183 SER A O 1
ATOM 1306 N N . LYS A 1 184 ? -4.490 10.653 -18.115 1.00 67.62 184 LYS A N 1
ATOM 1307 C CA . LYS A 1 184 ? -3.402 9.895 -18.752 1.00 67.62 184 LYS A CA 1
ATOM 1308 C C . LYS A 1 184 ? -3.444 8.411 -18.368 1.00 67.62 184 LYS A C 1
ATOM 1310 O O . LYS A 1 184 ? -3.057 7.573 -19.172 1.00 67.62 184 LYS A O 1
ATOM 1315 N N . TRP A 1 185 ? -3.913 8.088 -17.163 1.00 74.81 185 TRP A N 1
ATOM 1316 C CA . TRP A 1 185 ? -4.018 6.721 -16.655 1.00 74.81 185 TRP A CA 1
ATOM 1317 C C . TRP A 1 185 ? -5.453 6.214 -16.806 1.00 74.81 185 TRP A C 1
ATOM 1319 O O . TRP A 1 185 ? -6.329 6.543 -16.003 1.00 74.81 185 TRP A O 1
ATOM 1329 N N . THR A 1 186 ? -5.681 5.442 -17.867 1.00 71.25 186 THR A N 1
ATOM 1330 C CA . THR A 1 186 ? -6.938 4.738 -18.145 1.00 71.25 186 THR A CA 1
ATOM 1331 C C . THR A 1 186 ? -6.986 3.391 -17.421 1.00 71.25 186 THR A C 1
ATOM 1333 O O . THR A 1 186 ? -5.942 2.780 -17.169 1.00 71.25 186 THR A O 1
ATOM 1336 N N . SER A 1 187 ? -8.195 2.903 -17.105 1.00 77.94 187 SER A N 1
ATOM 1337 C CA . SER A 1 187 ? -8.371 1.614 -16.405 1.00 77.94 187 SER A CA 1
ATOM 1338 C C . SER A 1 187 ? -7.630 0.493 -17.126 1.00 77.94 187 SER A C 1
ATOM 1340 O O . SER A 1 187 ? -7.679 0.386 -18.355 1.00 77.94 187 SER A O 1
ATOM 1342 N N . ASN A 1 188 ? -6.941 -0.339 -16.344 1.00 82.06 188 ASN A N 1
ATOM 1343 C CA . ASN A 1 188 ? -6.276 -1.568 -16.780 1.00 82.06 188 ASN A CA 1
ATOM 1344 C C . ASN A 1 188 ? -5.226 -1.378 -17.888 1.00 82.06 188 ASN A C 1
ATOM 1346 O O . ASN A 1 188 ? -4.784 -2.348 -18.502 1.00 82.06 188 ASN A O 1
ATOM 1350 N N . THR A 1 189 ? -4.794 -0.140 -18.137 1.00 89.69 189 THR A N 1
ATOM 1351 C CA . THR A 1 189 ? -3.758 0.171 -19.121 1.00 89.69 189 THR A CA 1
ATOM 1352 C C . THR A 1 189 ? -2.439 0.413 -18.403 1.00 89.69 189 THR A C 1
ATOM 1354 O O . THR A 1 189 ? -2.287 1.387 -17.667 1.00 89.69 189 THR A O 1
ATOM 1357 N N . PHE A 1 190 ? -1.474 -0.479 -18.620 1.00 91.75 190 PHE A N 1
ATOM 1358 C CA . PHE A 1 190 ? -0.135 -0.349 -18.057 1.00 91.75 190 PHE A CA 1
ATOM 1359 C C . PHE A 1 190 ? 0.654 0.744 -18.771 1.00 91.75 190 PHE A C 1
ATOM 1361 O O . PHE A 1 190 ? 0.903 0.665 -19.974 1.00 91.75 190 PHE A O 1
ATOM 1368 N N . LEU A 1 191 ? 1.089 1.747 -18.013 1.00 90.12 191 LEU A N 1
ATOM 1369 C CA . LEU A 1 191 ? 1.967 2.801 -18.501 1.00 90.12 191 LEU A CA 1
ATOM 1370 C C . LEU A 1 191 ? 3.262 2.801 -17.703 1.00 90.12 191 LEU A C 1
ATOM 1372 O O . LEU A 1 191 ? 3.272 2.684 -16.476 1.00 90.12 191 LEU A O 1
ATOM 1376 N N . ARG A 1 192 ? 4.377 2.972 -18.411 1.00 90.19 192 ARG A N 1
ATOM 1377 C CA . ARG A 1 192 ? 5.685 3.126 -17.778 1.00 90.19 192 ARG A CA 1
ATOM 1378 C C . ARG A 1 192 ? 5.703 4.428 -16.992 1.00 90.19 192 ARG A C 1
ATOM 1380 O O . ARG A 1 192 ? 5.488 5.493 -17.575 1.00 90.19 192 ARG A O 1
ATOM 1387 N N . TRP A 1 193 ? 6.051 4.357 -15.705 1.00 87.94 193 TRP A N 1
ATOM 1388 C CA . TRP A 1 193 ? 6.316 5.573 -14.931 1.00 87.94 193 TRP A CA 1
ATOM 1389 C C . TRP A 1 193 ? 7.417 6.395 -15.602 1.00 87.94 193 TRP A C 1
ATOM 1391 O O . TRP A 1 193 ? 7.317 7.614 -15.700 1.00 87.94 193 TRP A O 1
ATOM 1401 N N . GLN A 1 194 ? 8.435 5.717 -16.137 1.00 87.56 194 GLN A N 1
ATOM 1402 C CA . GLN A 1 194 ? 9.474 6.335 -16.943 1.00 87.56 194 GLN A CA 1
ATOM 1403 C C . GLN A 1 194 ? 9.713 5.549 -18.243 1.00 87.56 194 GLN A C 1
ATOM 1405 O O . GLN A 1 194 ? 10.368 4.504 -18.219 1.00 87.56 194 GLN A O 1
ATOM 1410 N N . PRO A 1 195 ? 9.218 6.046 -19.393 1.00 84.75 195 PRO A N 1
ATOM 1411 C CA . PRO A 1 195 ? 9.331 5.338 -20.670 1.00 84.75 195 PRO A CA 1
ATOM 1412 C C . PRO A 1 195 ? 10.772 5.072 -21.132 1.00 84.75 195 PRO A C 1
ATOM 1414 O O . PRO A 1 195 ? 11.041 4.029 -21.721 1.00 84.75 195 PRO A O 1
ATOM 1417 N N . GLY A 1 196 ? 11.703 5.990 -20.849 1.00 87.31 196 GLY A N 1
ATOM 1418 C CA . GLY A 1 196 ? 13.114 5.883 -21.249 1.00 87.31 196 GLY A CA 1
ATOM 1419 C C . GLY A 1 196 ? 14.007 5.050 -20.320 1.00 87.31 196 GLY A C 1
ATOM 1420 O O . GLY A 1 196 ? 15.172 4.842 -20.636 1.00 87.31 196 GLY A O 1
ATOM 1421 N N . LEU A 1 197 ? 13.501 4.602 -19.167 1.00 91.50 197 LEU A N 1
ATOM 1422 C CA . LEU A 1 197 ? 14.291 3.867 -18.176 1.00 91.50 197 LEU A CA 1
ATOM 1423 C C . LEU A 1 197 ? 14.380 2.385 -18.547 1.00 91.50 197 LEU A C 1
ATOM 1425 O O . LEU A 1 197 ? 13.363 1.753 -18.812 1.00 91.50 197 LEU A O 1
ATOM 1429 N N . ASN A 1 198 ? 15.585 1.825 -18.509 1.00 93.19 198 ASN A N 1
ATOM 1430 C CA . ASN A 1 198 ? 15.832 0.410 -18.754 1.00 93.19 198 ASN A CA 1
ATOM 1431 C C . ASN A 1 198 ? 16.730 -0.167 -17.654 1.00 93.19 198 ASN A C 1
ATOM 1433 O O . ASN A 1 198 ? 17.925 0.120 -17.615 1.00 93.19 198 ASN A O 1
ATOM 1437 N N . PHE A 1 199 ? 16.162 -0.978 -16.764 1.00 94.50 199 PHE A N 1
ATOM 1438 C CA . PHE A 1 199 ? 16.927 -1.711 -15.763 1.00 94.50 199 PHE A CA 1
ATOM 1439 C C . PHE A 1 199 ? 17.578 -2.944 -16.394 1.00 94.50 199 PHE A C 1
ATOM 1441 O O . PHE A 1 199 ? 16.886 -3.843 -16.870 1.00 94.50 199 PHE A O 1
ATOM 1448 N N . SER A 1 200 ? 18.910 -2.982 -16.403 1.00 92.50 200 SER A N 1
ATOM 1449 C CA . SER A 1 200 ? 19.704 -4.042 -17.044 1.00 92.50 200 SER A CA 1
ATOM 1450 C C . SER A 1 200 ? 20.596 -4.830 -16.085 1.00 92.50 200 SER A C 1
ATOM 1452 O O . SER A 1 200 ? 21.089 -5.887 -16.465 1.00 92.50 200 SER A O 1
ATOM 1454 N N . GLN A 1 201 ? 20.805 -4.339 -14.861 1.00 93.44 201 GLN A N 1
ATOM 1455 C CA . GLN A 1 201 ? 21.713 -4.943 -13.885 1.00 93.44 201 GLN A CA 1
ATOM 1456 C C . GLN A 1 201 ? 20.979 -5.289 -12.591 1.00 93.44 201 GLN A C 1
ATOM 1458 O O . GLN A 1 201 ? 20.183 -4.495 -12.087 1.00 93.44 201 GLN A O 1
ATOM 1463 N N . VAL A 1 202 ? 21.261 -6.476 -12.054 1.00 92.69 202 VAL A N 1
ATOM 1464 C CA . VAL A 1 202 ? 20.717 -6.962 -10.775 1.00 92.69 202 VAL A CA 1
ATOM 1465 C C . VAL A 1 202 ? 20.979 -5.961 -9.662 1.00 92.69 202 VAL A C 1
ATOM 1467 O O . VAL A 1 202 ? 22.071 -5.414 -9.568 1.00 92.69 202 VAL A O 1
ATOM 1470 N N . GLY A 1 203 ? 19.983 -5.732 -8.809 1.00 92.69 203 GLY A N 1
ATOM 1471 C CA . GLY A 1 203 ? 20.072 -4.768 -7.715 1.00 92.69 203 GLY A CA 1
ATOM 1472 C C . GLY A 1 203 ? 19.789 -3.323 -8.131 1.00 92.69 203 GLY A C 1
ATOM 1473 O O . GLY A 1 203 ? 19.636 -2.463 -7.261 1.00 92.69 203 GLY A O 1
ATOM 1474 N N . ALA A 1 204 ? 19.654 -3.036 -9.433 1.00 95.56 204 ALA A N 1
ATOM 1475 C CA . ALA A 1 204 ? 19.094 -1.766 -9.875 1.00 95.56 204 ALA A CA 1
ATOM 1476 C C . ALA A 1 204 ? 17.693 -1.586 -9.274 1.00 95.56 204 ALA A C 1
ATOM 1478 O O . ALA A 1 204 ? 16.940 -2.550 -9.128 1.00 95.56 204 ALA A O 1
ATOM 1479 N N . SER A 1 205 ? 17.352 -0.363 -8.883 1.00 95.94 205 SER A N 1
ATOM 1480 C CA . SER A 1 205 ? 16.179 -0.124 -8.041 1.00 95.94 205 SER A CA 1
ATOM 1481 C C . SER A 1 205 ? 15.400 1.117 -8.437 1.00 95.94 205 SER A C 1
ATOM 1483 O O . SER A 1 205 ? 15.919 2.050 -9.056 1.00 95.94 205 SER A O 1
ATOM 1485 N N . GLN A 1 206 ? 14.125 1.119 -8.061 1.00 96.69 206 GLN A N 1
ATOM 1486 C CA . GLN A 1 206 ? 13.238 2.262 -8.202 1.00 96.69 206 GLN A CA 1
ATOM 1487 C C . GLN A 1 206 ? 12.440 2.448 -6.922 1.00 96.69 206 GLN A C 1
ATOM 1489 O O . GLN A 1 206 ? 11.884 1.485 -6.400 1.00 96.69 206 GLN A O 1
ATOM 1494 N N . GLN A 1 207 ? 12.320 3.688 -6.465 1.00 96.75 207 GLN A N 1
ATOM 1495 C CA . GLN A 1 207 ? 11.281 4.068 -5.518 1.00 96.75 207 GLN A CA 1
ATOM 1496 C C . GLN A 1 207 ? 10.403 5.131 -6.163 1.00 96.75 207 GLN A C 1
ATOM 1498 O O . GLN A 1 207 ? 10.926 6.124 -6.666 1.00 96.75 207 GLN A O 1
ATOM 1503 N N . ILE A 1 208 ? 9.088 4.938 -6.134 1.00 96.12 208 ILE A N 1
ATOM 1504 C CA . ILE A 1 208 ? 8.097 5.893 -6.627 1.00 96.12 208 ILE A CA 1
ATOM 1505 C C . ILE A 1 208 ? 7.221 6.314 -5.448 1.00 96.12 208 ILE A C 1
ATOM 1507 O O . ILE A 1 208 ? 6.623 5.467 -4.788 1.00 96.12 208 ILE A O 1
ATOM 1511 N N . LEU A 1 209 ? 7.149 7.617 -5.191 1.00 95.62 209 LEU A N 1
ATOM 1512 C CA . LEU A 1 209 ? 6.149 8.234 -4.326 1.00 95.62 209 LEU A CA 1
ATOM 1513 C C . LEU A 1 209 ? 5.052 8.776 -5.232 1.00 95.62 209 LEU A C 1
ATOM 1515 O O . LEU A 1 209 ? 5.282 9.721 -5.987 1.00 95.62 209 LEU A O 1
ATOM 1519 N N . LEU A 1 210 ? 3.892 8.137 -5.193 1.00 92.88 210 LEU A N 1
ATOM 1520 C CA . LEU A 1 210 ? 2.804 8.357 -6.132 1.00 92.88 210 LEU A CA 1
ATOM 1521 C C . LEU A 1 210 ? 1.580 8.877 -5.383 1.00 92.88 210 LEU A C 1
ATOM 1523 O O . LEU A 1 210 ? 1.122 8.239 -4.444 1.00 92.88 210 LEU A O 1
ATOM 1527 N N . ASN A 1 211 ? 1.023 9.999 -5.824 1.00 91.44 211 ASN A N 1
ATOM 1528 C CA . ASN A 1 211 ? -0.249 10.522 -5.339 1.00 91.44 211 ASN A CA 1
ATOM 1529 C C . ASN A 1 211 ? -1.344 10.209 -6.361 1.00 91.44 211 ASN A C 1
ATOM 1531 O O . ASN A 1 211 ? -1.284 10.694 -7.491 1.00 91.44 211 ASN A O 1
ATOM 1535 N N . ASP A 1 212 ? -2.343 9.432 -5.957 1.00 87.50 212 ASP A N 1
ATOM 1536 C CA . ASP A 1 212 ? -3.627 9.321 -6.641 1.00 87.50 212 ASP A CA 1
ATOM 1537 C C . ASP A 1 212 ? -4.525 10.463 -6.151 1.00 87.50 212 ASP A C 1
ATOM 1539 O O . ASP A 1 212 ? -5.180 10.388 -5.109 1.00 87.50 212 ASP A O 1
ATOM 1543 N N . GLU A 1 213 ? -4.526 11.556 -6.906 1.00 85.50 213 GLU A N 1
ATOM 1544 C CA . GLU A 1 213 ? -5.302 12.754 -6.595 1.00 85.50 213 GLU A CA 1
ATOM 1545 C C . GLU A 1 213 ? -6.802 12.560 -6.822 1.00 85.50 213 GLU A C 1
ATOM 1547 O O . GLU A 1 213 ? -7.591 13.356 -6.318 1.00 85.50 213 GLU A O 1
ATOM 1552 N N . THR A 1 214 ? -7.214 11.541 -7.585 1.00 83.38 214 THR A N 1
ATOM 1553 C CA . THR A 1 214 ? -8.638 11.233 -7.759 1.00 83.38 214 THR A CA 1
ATOM 1554 C C . THR A 1 214 ? -9.213 10.673 -6.463 1.00 83.38 214 THR A C 1
ATOM 1556 O O . THR A 1 214 ? -10.299 11.070 -6.052 1.00 83.38 214 THR A O 1
ATOM 1559 N N . ASN A 1 215 ? -8.486 9.754 -5.822 1.00 78.06 215 ASN A N 1
ATOM 1560 C CA . ASN A 1 215 ? -8.968 9.032 -4.641 1.00 78.06 215 ASN A CA 1
ATOM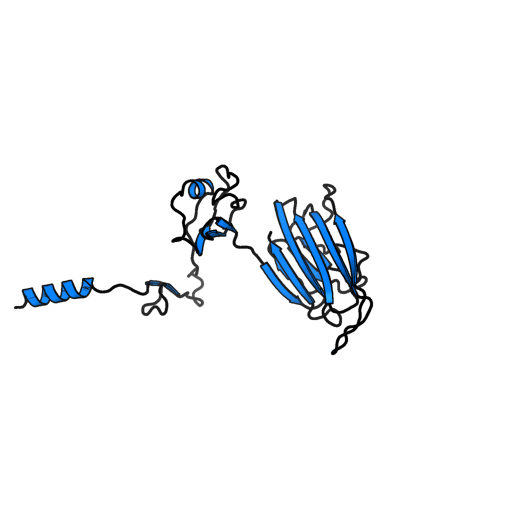 1561 C C . ASN A 1 215 ? -8.381 9.558 -3.319 1.00 78.06 215 ASN A C 1
ATOM 1563 O O . ASN A 1 215 ? -8.744 9.057 -2.260 1.00 78.06 215 ASN A O 1
ATOM 1567 N N . ALA A 1 216 ? -7.506 10.569 -3.375 1.00 83.50 216 ALA A N 1
ATOM 1568 C CA . ALA A 1 216 ? -6.770 11.115 -2.233 1.00 83.50 216 ALA A CA 1
ATOM 1569 C C . ALA A 1 216 ? -5.944 10.052 -1.483 1.00 83.50 216 ALA A C 1
ATOM 1571 O O . ALA A 1 216 ? -5.904 10.035 -0.253 1.00 83.50 216 ALA A O 1
ATOM 1572 N N . ILE A 1 217 ? -5.282 9.171 -2.239 1.00 82.19 217 ILE A N 1
ATOM 1573 C CA . ILE A 1 217 ? -4.430 8.103 -1.704 1.00 82.19 217 ILE A CA 1
ATOM 1574 C C . ILE A 1 217 ? -2.988 8.342 -2.141 1.00 82.19 217 ILE A C 1
ATOM 1576 O O . ILE A 1 217 ? -2.726 8.664 -3.301 1.00 82.19 217 ILE A O 1
ATOM 1580 N N . THR A 1 218 ? -2.039 8.134 -1.233 1.00 90.25 218 THR A N 1
ATOM 1581 C CA . THR A 1 218 ? -0.613 8.142 -1.559 1.00 90.25 218 THR A CA 1
ATOM 1582 C C . THR A 1 218 ? -0.052 6.728 -1.460 1.00 90.25 218 THR A C 1
ATOM 1584 O O . THR A 1 218 ? -0.318 6.000 -0.507 1.00 90.25 218 THR A O 1
ATOM 1587 N N . TYR A 1 219 ? 0.759 6.348 -2.444 1.00 93.19 219 TYR A N 1
ATOM 1588 C CA . TYR A 1 219 ? 1.472 5.080 -2.492 1.00 93.19 219 TYR A CA 1
ATOM 1589 C C . TYR A 1 219 ? 2.982 5.292 -2.464 1.00 93.19 219 TYR A C 1
ATOM 1591 O O . TYR A 1 219 ? 3.515 6.223 -3.076 1.00 93.19 219 TYR A O 1
ATOM 1599 N N . ARG A 1 220 ? 3.688 4.353 -1.837 1.00 96.25 220 ARG A N 1
ATOM 1600 C CA . ARG A 1 220 ? 5.109 4.110 -2.081 1.00 96.25 220 ARG A CA 1
ATOM 1601 C C . ARG A 1 220 ? 5.271 2.786 -2.798 1.00 96.25 220 ARG A C 1
ATOM 1603 O O . ARG A 1 220 ? 4.850 1.751 -2.294 1.00 96.25 220 ARG A O 1
ATOM 1610 N N . ILE A 1 221 ? 5.909 2.825 -3.958 1.00 97.62 221 ILE A N 1
ATOM 1611 C CA . ILE A 1 221 ? 6.266 1.636 -4.726 1.00 97.62 221 ILE A CA 1
ATOM 1612 C C . ILE A 1 221 ? 7.779 1.488 -4.660 1.00 97.62 221 ILE A C 1
ATOM 1614 O O . ILE A 1 221 ? 8.499 2.419 -5.018 1.00 97.62 221 ILE A O 1
ATOM 1618 N N . THR A 1 222 ? 8.255 0.322 -4.243 1.00 97.81 222 THR A N 1
ATOM 1619 C CA . THR A 1 222 ? 9.675 -0.027 -4.205 1.00 97.81 222 THR A CA 1
ATOM 1620 C C . THR A 1 222 ? 9.920 -1.217 -5.111 1.00 97.81 222 THR A C 1
ATOM 1622 O O . THR A 1 222 ? 9.197 -2.209 -5.052 1.00 97.81 222 THR A O 1
ATOM 1625 N N . PHE A 1 223 ? 10.961 -1.121 -5.927 1.00 98.06 223 PHE A N 1
ATOM 1626 C CA . PHE A 1 223 ? 11.388 -2.164 -6.841 1.00 98.06 223 PHE A CA 1
ATOM 1627 C C . PHE A 1 223 ? 12.883 -2.418 -6.733 1.00 98.06 223 PHE A C 1
ATOM 1629 O O . PHE A 1 223 ? 13.667 -1.470 -6.653 1.00 98.06 223 PHE A O 1
ATOM 1636 N N . ILE A 1 224 ? 13.264 -3.693 -6.793 1.00 97.56 224 ILE A N 1
ATOM 1637 C CA . ILE A 1 224 ? 14.652 -4.133 -6.941 1.00 97.56 224 ILE A CA 1
ATOM 1638 C C . ILE A 1 224 ? 14.695 -5.208 -8.026 1.00 97.56 224 ILE A C 1
ATOM 1640 O O . ILE A 1 224 ? 13.991 -6.216 -7.936 1.00 97.56 224 ILE A O 1
ATOM 1644 N N . LEU A 1 225 ? 15.526 -4.985 -9.043 1.00 97.00 225 LEU A N 1
ATOM 1645 C CA . LEU A 1 225 ? 15.697 -5.893 -10.168 1.00 97.00 225 LEU A CA 1
ATOM 1646 C C . LEU A 1 225 ? 16.388 -7.185 -9.717 1.00 97.00 225 LEU A C 1
ATOM 1648 O O . LEU A 1 225 ? 17.484 -7.141 -9.151 1.00 97.00 225 LEU A O 1
ATOM 1652 N N . GLY A 1 226 ? 15.771 -8.324 -10.023 1.00 95.50 226 GLY A N 1
ATOM 1653 C CA . GLY A 1 226 ? 16.374 -9.643 -9.868 1.00 95.50 226 GLY A CA 1
ATOM 1654 C C . GLY A 1 226 ? 17.086 -10.120 -11.140 1.00 95.50 226 GLY A C 1
ATOM 1655 O O . GLY A 1 226 ? 17.082 -9.464 -12.187 1.00 95.50 226 GLY A O 1
ATOM 1656 N N . THR A 1 227 ? 17.763 -11.264 -11.051 1.00 92.69 227 THR A N 1
ATOM 1657 C CA . THR A 1 227 ? 18.589 -11.797 -12.145 1.00 92.69 227 THR A CA 1
ATOM 1658 C C . THR A 1 227 ? 17.752 -12.147 -13.365 1.00 92.69 227 THR A C 1
ATOM 1660 O O . THR A 1 227 ? 16.762 -12.864 -13.266 1.00 92.69 227 THR A O 1
ATOM 1663 N N . GLY A 1 228 ? 18.160 -11.643 -14.535 1.00 92.94 228 GLY A N 1
ATOM 1664 C CA . GLY A 1 228 ? 17.461 -11.909 -15.794 1.00 92.94 228 GLY A CA 1
ATOM 1665 C C . GLY A 1 228 ? 16.017 -11.403 -15.811 1.00 92.94 228 GLY A C 1
ATOM 1666 O O . GLY A 1 228 ? 15.190 -11.994 -16.495 1.00 92.94 228 GLY A O 1
ATOM 1667 N N . TRP A 1 229 ? 15.709 -10.340 -15.054 1.00 96.12 229 TRP A N 1
ATOM 1668 C CA . TRP A 1 229 ? 14.348 -9.813 -14.871 1.00 96.12 229 TRP A CA 1
ATOM 1669 C C . TRP A 1 229 ? 13.373 -10.807 -14.224 1.00 96.12 229 TRP A C 1
ATOM 1671 O O . TRP A 1 229 ? 12.159 -10.630 -14.333 1.00 96.12 229 TRP A O 1
ATOM 1681 N N . ASN A 1 230 ? 13.893 -11.813 -13.525 1.00 96.31 230 ASN A N 1
ATOM 1682 C CA . ASN A 1 230 ? 13.128 -12.776 -12.742 1.00 96.31 230 ASN A CA 1
ATOM 1683 C C . ASN A 1 230 ? 13.316 -12.507 -11.250 1.00 96.31 230 ASN A C 1
ATOM 1685 O O . ASN A 1 230 ? 14.317 -11.906 -10.853 1.00 96.31 230 ASN A O 1
ATOM 1689 N N . ASN A 1 231 ? 12.378 -12.973 -10.423 1.00 96.94 231 ASN A N 1
ATOM 1690 C CA . ASN A 1 231 ? 12.450 -12.844 -8.964 1.00 96.94 231 ASN A CA 1
ATOM 1691 C C . ASN A 1 231 ? 12.722 -11.391 -8.505 1.00 96.94 231 ASN A C 1
ATOM 1693 O O . ASN A 1 231 ? 13.559 -11.132 -7.639 1.00 96.94 231 ASN A O 1
ATOM 1697 N N . ASN A 1 232 ? 12.056 -10.421 -9.134 1.00 97.94 232 ASN A N 1
ATOM 1698 C CA . ASN A 1 232 ? 12.197 -9.005 -8.810 1.00 97.94 232 ASN A CA 1
ATOM 1699 C C . ASN A 1 232 ? 11.352 -8.671 -7.588 1.00 97.94 232 ASN A C 1
ATOM 1701 O O . ASN A 1 232 ? 10.179 -9.040 -7.538 1.00 97.94 232 ASN A O 1
ATOM 1705 N N . LEU A 1 233 ? 11.899 -7.912 -6.641 1.00 98.44 233 LEU A N 1
ATOM 1706 C CA . LEU A 1 233 ? 11.089 -7.392 -5.545 1.00 98.44 233 LEU A CA 1
ATOM 1707 C C . LEU A 1 233 ? 10.182 -6.286 -6.082 1.00 98.44 233 LEU A C 1
ATOM 1709 O O . LEU A 1 233 ? 10.679 -5.312 -6.644 1.00 98.44 233 LEU A O 1
ATOM 1713 N N . ILE A 1 234 ? 8.880 -6.396 -5.835 1.00 98.56 234 ILE A N 1
ATOM 1714 C CA . ILE A 1 234 ? 7.936 -5.280 -5.904 1.00 98.56 234 ILE A CA 1
ATOM 1715 C C . ILE A 1 234 ? 7.240 -5.184 -4.550 1.00 98.56 234 ILE A C 1
ATOM 1717 O O . ILE A 1 234 ? 6.661 -6.153 -4.062 1.00 98.56 234 ILE A O 1
ATOM 1721 N N . SER A 1 235 ? 7.291 -4.001 -3.949 1.00 98.12 235 SER A N 1
ATOM 1722 C CA . SER A 1 235 ? 6.561 -3.657 -2.734 1.00 98.12 235 SER A CA 1
ATOM 1723 C C . SER A 1 235 ? 5.703 -2.431 -2.987 1.00 98.12 235 SER A C 1
ATOM 1725 O O . SER A 1 235 ? 6.183 -1.460 -3.566 1.00 98.12 235 SER A O 1
ATOM 1727 N N . ILE A 1 236 ? 4.461 -2.458 -2.520 1.00 97.56 236 ILE A N 1
ATOM 1728 C CA . ILE A 1 236 ? 3.539 -1.325 -2.571 1.00 97.56 236 ILE A CA 1
ATOM 1729 C C . ILE A 1 236 ? 3.047 -1.080 -1.149 1.00 97.56 236 ILE A C 1
ATOM 1731 O O . ILE A 1 236 ? 2.640 -2.018 -0.465 1.00 97.56 236 ILE A O 1
ATOM 1735 N N . GLU A 1 237 ? 3.107 0.165 -0.703 1.00 94.50 237 GLU A N 1
ATOM 1736 C CA . GLU A 1 237 ? 2.669 0.614 0.618 1.00 94.50 237 GLU A CA 1
ATOM 1737 C C . GLU A 1 237 ? 1.688 1.770 0.441 1.00 94.50 237 GLU A C 1
ATOM 1739 O O . GLU A 1 237 ? 1.938 2.665 -0.369 1.00 94.50 237 GLU A O 1
ATOM 1744 N N . LEU A 1 238 ? 0.588 1.756 1.191 1.00 87.94 238 LEU A N 1
ATOM 1745 C CA . LEU A 1 238 ? -0.310 2.903 1.318 1.00 87.94 238 LEU A CA 1
ATOM 1746 C C . LEU A 1 238 ? 0.229 3.826 2.425 1.00 87.94 238 LEU A C 1
ATOM 1748 O O . LEU A 1 238 ? 0.461 3.357 3.538 1.00 87.94 238 LEU A O 1
ATOM 1752 N N . LEU A 1 239 ? 0.487 5.097 2.105 1.00 84.31 239 LEU A N 1
ATOM 1753 C CA . LEU A 1 239 ? 1.096 6.082 3.015 1.00 84.31 239 LEU A CA 1
ATOM 1754 C C . LEU A 1 239 ? 0.067 6.946 3.749 1.00 84.31 239 LEU A C 1
ATOM 1756 O O . LEU A 1 239 ? -1.006 7.214 3.166 1.00 84.31 239 LEU A O 1
#

Secondary structure (DSSP, 8-state):
-HHHHHHHHHHHHTT----SEEES-SS-SSSEEE---TT-TT------PPEE-HHHHHT----SGGGTT-EEEE----S---TTSTTTT--SSEEEEE-SS-EEE---EEEEEE-TT--EEETTEEEEE-SSSS--EEEEESSS-B-EEEEEEEEEESS---TT-----EEEEEEEE---SS--B-BT--EESSTT----STT-EEEEEEEETTTTEEEEEEEE--GGG-SEEEEEEE-

InterPro domains:
  IPR059888 Phage tail-like, trimerisation region [PF26696] (22-108)

Foldseek 3Di:
DVVVVVVVVVVVVVPDPLCADEDVDPDGPDNYHYDFDVVDPVGDDDDAAAEDALVRVQPDPPQAPVQQFRKYFHPYDPDDDDPQQQDNQVPDTGMWGRRRRHTHHPKDKDKFFFFAPDWDDDPQKIWGFHPDDAGAIWIAGQAQAFQKWWKKKWWEWDDEADPVGDDIDTDIDMDTDHRPVDRPHGHPDIDGPDPPHHHDYFQTKMWIFMARPVVRWTKIWIWTAHDPRGRIMIMIITD

Organism: NCBI:txid1476464

Nearest PDB structures (foldseek):
  5mho-assembly2_B  TM=2.035E-01  e=1.516E-01  Homo sapiens
  5mhl-assembly2_B  TM=2.289E-01  e=5.427E-01  Homo sapiens
  5mhm-assembly1_A  TM=1.908E-01  e=1.204E+00  Homo sapiens
  1fie-assembly1_B  TM=1.596E-01  e=9.737E-01  Homo sapiens